Protein AF-A0A6A4G5Z1-F1 (afdb_monomer_lite)

pLDDT: mean 73.07, std 14.97, range [36.5, 89.19]

Secondary structure (DSSP, 8-state):
-HHHHHHHHHHHHHHHTS--------PPTT--EE-SSS-EE----HHHHHHHHH-TTS-HHHHHHHHHHHHTTS---------SSHHHHHHHHHHHHHHHHHHHHHHH----STTS--SSS-SSPPHHHHHHHHTTSS-HHHHHHHHTT--HHHHHHS-HHHHHHHHTTSS-HHHHHHHHHHHHS--SGGG--

Sequence (193 aa):
MAFEHLQDELLDELCTEQQIFFIERDLPPPIDILVDERNCICVVAGATIQALDTSPSVNMEDVTNLFYAALAQFQVEIQVFTCFSCEETGLCIRAIVDQCAEVALSCHRILPRLWFERPF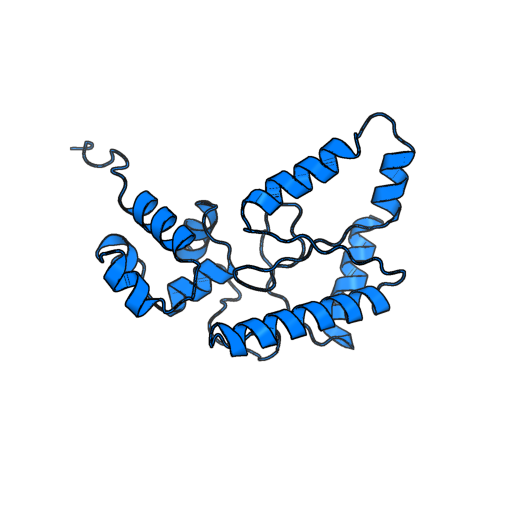LLEEESQFERFLVSTKIINHYAAQSLLHKICMDDLFLKSVDELKLLIQNAIADEQLQLLWGLVRQDHGLNNAT

Foldseek 3Di:
DVVVVLVVLLVCCLCPVVVFDDQDDDDDPPFDADLAFADTDGDDDVVNVVVCVVDPPCDPCNVVVSVVVSCVLHPDDDDDDDDDDSNRVSVVVSVVSVVVQVCCCPVQVHHRPRPDDDDQLDSDQDPQLVVLVVVSLTHSRLSSLLCVQDPVVCLQPPDLVVSCVRSSCSHDSVSSVVSSCVSPPCPVPVPPD

Radius of gyration: 19.05 Å; chains: 1; bounding box: 54×36×52 Å

Structure (mmCIF, N/CA/C/O backbone):
data_AF-A0A6A4G5Z1-F1
#
_entry.id   AF-A0A6A4G5Z1-F1
#
loop_
_atom_site.group_PDB
_atom_site.id
_atom_site.type_symbol
_atom_site.label_atom_id
_atom_site.label_alt_id
_atom_site.label_comp_id
_atom_site.label_asym_id
_atom_site.label_entity_id
_atom_site.label_seq_id
_atom_site.pdbx_PDB_ins_code
_atom_site.Cartn_x
_atom_site.Cartn_y
_atom_site.Cartn_z
_atom_site.occupancy
_atom_site.B_iso_or_equiv
_atom_site.auth_seq_id
_atom_site.auth_comp_id
_atom_site.auth_asym_id
_atom_site.auth_atom_id
_atom_site.pdbx_PDB_model_num
ATOM 1 N N . MET A 1 1 ? -2.470 -1.039 -24.906 1.00 37.75 1 MET A N 1
ATOM 2 C CA . MET A 1 1 ? -1.455 -1.750 -25.710 1.00 37.75 1 MET A CA 1
ATOM 3 C C . MET A 1 1 ? -0.024 -1.313 -25.414 1.00 37.75 1 MET A C 1
ATOM 5 O O . MET A 1 1 ? 0.668 -2.105 -24.807 1.00 37.75 1 MET A O 1
ATOM 9 N N . ALA A 1 2 ? 0.456 -0.108 -25.761 1.00 36.50 2 ALA A N 1
ATOM 10 C CA . ALA A 1 2 ? 1.861 0.254 -25.461 1.00 36.50 2 ALA A CA 1
ATOM 11 C C . ALA A 1 2 ? 2.158 0.449 -23.955 1.00 36.50 2 ALA A C 1
ATOM 13 O O . ALA A 1 2 ? 3.257 0.156 -23.508 1.00 36.50 2 ALA A O 1
ATOM 14 N N . PHE A 1 3 ? 1.176 0.924 -23.180 1.00 46.81 3 PHE A N 1
ATOM 15 C CA . PHE A 1 3 ? 1.317 1.137 -21.732 1.00 46.81 3 PHE A CA 1
ATOM 16 C C . PHE A 1 3 ? 1.254 -0.176 -20.933 1.00 46.81 3 PHE A C 1
ATOM 18 O O . PHE A 1 3 ? 2.056 -0.374 -20.033 1.00 46.81 3 PHE A O 1
ATOM 25 N N . GLU A 1 4 ? 0.361 -1.092 -21.324 1.00 54.28 4 GLU A N 1
ATOM 26 C CA . GLU A 1 4 ? 0.253 -2.440 -20.734 1.00 54.28 4 GLU A CA 1
ATOM 27 C C . GLU A 1 4 ? 1.541 -3.245 -20.954 1.00 54.28 4 GLU A C 1
ATOM 29 O O . GLU A 1 4 ? 2.057 -3.828 -20.015 1.00 54.28 4 GLU A O 1
ATOM 34 N N . HIS A 1 5 ? 2.139 -3.181 -22.151 1.00 57.09 5 HIS A N 1
ATOM 35 C CA . HIS A 1 5 ? 3.424 -3.842 -22.406 1.00 57.09 5 HIS A CA 1
ATOM 36 C C . HIS A 1 5 ? 4.581 -3.285 -21.564 1.00 57.09 5 HIS A C 1
ATOM 38 O O . HIS A 1 5 ? 5.426 -4.056 -21.126 1.00 57.09 5 HIS A O 1
ATOM 44 N N . LEU A 1 6 ? 4.616 -1.970 -21.314 1.00 59.88 6 LEU A N 1
ATOM 45 C CA . LEU A 1 6 ? 5.636 -1.369 -20.449 1.00 59.88 6 LEU A CA 1
ATOM 46 C C . LEU A 1 6 ? 5.443 -1.780 -18.979 1.00 59.88 6 LEU A C 1
ATOM 48 O O . LEU A 1 6 ? 6.425 -1.974 -18.268 1.00 59.88 6 LEU A O 1
ATOM 52 N N . GLN A 1 7 ? 4.191 -1.920 -18.530 1.00 72.69 7 GLN A N 1
ATOM 53 C CA . GLN A 1 7 ? 3.881 -2.450 -17.201 1.00 72.69 7 GLN A CA 1
ATOM 54 C C . GLN A 1 7 ? 4.295 -3.921 -17.073 1.00 72.69 7 GLN A C 1
ATOM 56 O O . GLN A 1 7 ? 4.934 -4.263 -16.084 1.00 72.69 7 GLN A O 1
ATOM 61 N N . ASP A 1 8 ? 4.013 -4.762 -18.071 1.00 79.31 8 ASP A N 1
ATOM 62 C CA . ASP A 1 8 ? 4.386 -6.182 -18.051 1.00 79.31 8 ASP A CA 1
ATOM 63 C C . ASP A 1 8 ? 5.912 -6.383 -18.045 1.00 79.31 8 ASP A C 1
ATOM 65 O O . ASP A 1 8 ? 6.426 -7.171 -17.254 1.00 79.31 8 ASP A O 1
ATOM 69 N N . GLU A 1 9 ? 6.652 -5.647 -18.884 1.00 82.94 9 GLU A N 1
ATOM 70 C CA . GLU A 1 9 ? 8.124 -5.706 -18.922 1.00 82.94 9 GLU A CA 1
ATOM 71 C C . GLU A 1 9 ? 8.753 -5.232 -17.605 1.00 82.94 9 GLU A C 1
ATOM 73 O O . GLU A 1 9 ? 9.716 -5.828 -17.124 1.00 82.94 9 GLU A O 1
ATOM 78 N N . LEU A 1 10 ? 8.205 -4.174 -16.999 1.00 84.81 10 LEU A N 1
ATOM 79 C CA . LEU A 1 10 ? 8.685 -3.682 -15.711 1.00 84.81 10 LEU A CA 1
ATOM 80 C C . LEU A 1 10 ? 8.360 -4.655 -14.571 1.00 84.81 10 LEU A C 1
ATOM 82 O O . LEU A 1 10 ? 9.191 -4.855 -13.689 1.00 84.81 10 LEU A O 1
ATOM 86 N N . LEU A 1 11 ? 7.171 -5.261 -14.568 1.00 83.81 11 LEU A N 1
ATOM 87 C CA . LEU A 1 11 ? 6.800 -6.265 -13.570 1.00 83.81 11 LEU A CA 1
ATOM 88 C C . LEU A 1 11 ? 7.694 -7.505 -13.662 1.00 83.81 11 LEU A C 1
ATOM 90 O O . LEU A 1 11 ? 8.103 -8.017 -12.619 1.00 83.81 11 LEU A O 1
ATOM 94 N N . ASP A 1 12 ? 8.026 -7.953 -14.877 1.00 86.69 12 ASP A N 1
ATOM 95 C CA . ASP A 1 12 ? 8.962 -9.060 -15.091 1.00 86.69 12 ASP A CA 1
ATOM 96 C C . ASP A 1 12 ? 10.346 -8.723 -14.523 1.00 86.69 12 ASP A C 1
ATOM 98 O O . ASP A 1 12 ? 10.821 -9.445 -13.653 1.00 86.69 12 ASP A O 1
ATOM 102 N N . GLU A 1 13 ? 10.931 -7.579 -14.900 1.00 87.50 13 GLU A N 1
ATOM 103 C CA . GLU A 1 13 ? 12.214 -7.082 -14.370 1.00 87.50 13 GLU A CA 1
ATOM 104 C C . GLU A 1 13 ? 12.223 -7.019 -12.831 1.00 87.50 13 GLU A C 1
ATOM 106 O O . GLU A 1 13 ? 13.166 -7.467 -12.172 1.00 87.50 13 GLU A O 1
ATOM 111 N N . LEU A 1 14 ? 11.149 -6.496 -12.227 1.00 85.44 14 LEU A N 1
ATOM 112 C CA . LEU A 1 14 ? 11.029 -6.400 -10.772 1.00 85.44 14 LEU A CA 1
ATOM 113 C C . LEU A 1 14 ? 10.985 -7.785 -10.107 1.00 85.44 14 LEU A C 1
ATOM 115 O O . LEU A 1 14 ? 11.588 -7.972 -9.048 1.00 85.44 14 LEU A O 1
ATOM 119 N N . CYS A 1 15 ? 10.301 -8.756 -10.713 1.00 84.06 15 CYS A N 1
ATOM 120 C CA . CYS A 1 15 ? 10.171 -10.106 -10.168 1.00 84.06 15 CYS A CA 1
ATOM 121 C C . CYS A 1 15 ? 11.435 -10.952 -10.366 1.00 84.06 15 CYS A C 1
ATOM 123 O O . CYS A 1 15 ? 11.863 -11.642 -9.439 1.00 84.06 15 CYS A O 1
ATOM 125 N N . THR A 1 16 ? 12.012 -10.940 -11.569 1.00 84.81 16 THR A N 1
ATOM 126 C CA . THR A 1 16 ? 13.086 -11.857 -11.974 1.00 84.81 16 THR A CA 1
ATOM 127 C C . THR A 1 16 ? 14.458 -11.347 -11.552 1.00 84.81 16 THR A C 1
ATOM 129 O O . THR A 1 16 ? 15.194 -12.068 -10.874 1.00 84.81 16 THR A O 1
ATOM 132 N N . GLU A 1 17 ? 14.778 -10.100 -11.889 1.00 87.19 17 GLU A N 1
ATOM 133 C CA . GLU A 1 17 ? 16.099 -9.512 -11.666 1.00 87.19 17 GLU A CA 1
ATOM 134 C C . GLU A 1 17 ? 16.188 -8.842 -10.292 1.00 87.19 17 GLU A C 1
ATOM 136 O O . GLU A 1 17 ? 17.157 -9.040 -9.553 1.00 87.19 17 GLU A O 1
ATOM 141 N N . GLN A 1 18 ? 15.145 -8.103 -9.893 1.00 83.38 18 GLN A N 1
ATOM 142 C CA . GLN A 1 18 ? 15.146 -7.361 -8.625 1.00 83.38 18 GLN A CA 1
ATOM 143 C C . GLN A 1 18 ? 14.591 -8.159 -7.437 1.00 83.38 18 GLN A C 1
ATOM 145 O O . GLN A 1 18 ? 14.660 -7.681 -6.300 1.00 83.38 18 GLN A O 1
ATOM 150 N N . GLN A 1 19 ? 14.068 -9.371 -7.669 1.00 82.06 19 GLN A N 1
ATOM 151 C CA . GLN A 1 19 ? 13.514 -10.273 -6.646 1.00 82.06 19 GLN A CA 1
ATOM 152 C C . GLN A 1 19 ? 12.488 -9.589 -5.728 1.00 82.06 19 GLN A C 1
ATOM 154 O O . GLN A 1 19 ? 12.498 -9.765 -4.506 1.00 82.06 19 GLN A O 1
ATOM 159 N N . ILE A 1 20 ? 11.634 -8.753 -6.316 1.00 78.19 20 ILE A N 1
ATOM 160 C CA . ILE A 1 20 ? 10.522 -8.094 -5.639 1.00 78.19 20 ILE A CA 1
ATOM 161 C C . ILE A 1 20 ? 9.261 -8.911 -5.894 1.00 78.19 20 ILE A C 1
ATOM 163 O O . ILE A 1 20 ? 8.887 -9.163 -7.035 1.00 78.19 20 ILE A O 1
ATOM 167 N N . PHE A 1 21 ? 8.594 -9.321 -4.818 1.00 77.38 21 PHE A N 1
ATOM 168 C CA . PHE A 1 21 ? 7.363 -10.102 -4.896 1.00 77.38 21 PHE A CA 1
ATOM 169 C C . PHE A 1 21 ? 6.139 -9.212 -4.698 1.00 77.38 21 PHE A C 1
ATOM 171 O O . PHE A 1 21 ? 6.101 -8.391 -3.778 1.00 77.38 21 PHE A O 1
ATOM 178 N N . PHE A 1 22 ? 5.116 -9.429 -5.522 1.00 77.06 22 PHE A N 1
ATOM 179 C CA . PHE A 1 22 ? 3.879 -8.655 -5.503 1.00 77.06 22 PHE A CA 1
ATOM 180 C C . PHE A 1 22 ? 2.703 -9.477 -4.981 1.00 77.06 22 PHE A C 1
ATOM 182 O O . PHE A 1 22 ? 2.636 -10.696 -5.142 1.00 77.06 22 PHE A O 1
ATOM 189 N N . ILE A 1 23 ? 1.754 -8.778 -4.365 1.00 79.06 23 ILE A N 1
ATOM 190 C CA . ILE A 1 23 ? 0.414 -9.287 -4.093 1.00 79.06 23 ILE A CA 1
ATOM 191 C C . ILE A 1 23 ? -0.534 -8.425 -4.917 1.00 79.06 23 ILE A C 1
ATOM 193 O O . ILE A 1 23 ? -0.606 -7.216 -4.699 1.00 79.06 23 ILE A O 1
ATOM 197 N N . GLU A 1 24 ? -1.253 -9.040 -5.851 1.00 80.81 24 GLU A N 1
ATOM 198 C CA . GLU A 1 24 ? -2.211 -8.321 -6.688 1.00 80.81 24 GLU A CA 1
ATOM 199 C C . GLU A 1 24 ? -3.361 -7.760 -5.837 1.00 80.81 24 GLU A C 1
ATOM 201 O O . GLU A 1 24 ? -3.984 -8.462 -5.028 1.00 80.81 24 GLU A O 1
ATOM 206 N N . ARG A 1 25 ? -3.619 -6.460 -6.002 1.00 79.00 25 ARG A N 1
ATOM 207 C CA . ARG A 1 25 ? -4.680 -5.708 -5.326 1.00 79.00 25 ARG A CA 1
ATOM 208 C C . ARG A 1 25 ? -5.246 -4.648 -6.258 1.00 79.00 25 ARG A C 1
ATOM 210 O O . ARG A 1 25 ? -4.508 -4.048 -7.034 1.00 79.00 25 ARG A O 1
ATOM 217 N N . ASP A 1 26 ? -6.537 -4.374 -6.105 1.00 80.12 26 ASP A N 1
ATOM 218 C CA . ASP A 1 26 ? -7.192 -3.244 -6.761 1.00 80.12 26 ASP A CA 1
ATOM 219 C C . ASP A 1 26 ? -6.803 -1.944 -6.045 1.00 80.12 26 ASP A C 1
ATOM 221 O O . ASP A 1 26 ? -7.433 -1.525 -5.072 1.00 80.12 26 ASP A O 1
ATOM 225 N N . LEU A 1 27 ? -5.726 -1.312 -6.510 1.00 78.19 27 LEU A N 1
ATOM 226 C CA . LEU A 1 27 ? -5.246 -0.054 -5.949 1.00 78.19 27 LEU A CA 1
ATOM 227 C C . LEU A 1 27 ? -6.017 1.144 -6.529 1.00 78.19 27 LEU A C 1
ATOM 229 O O . LEU A 1 27 ? -6.376 1.154 -7.710 1.00 78.19 27 LEU A O 1
ATOM 233 N N . PRO A 1 28 ? -6.289 2.185 -5.720 1.00 72.25 28 PRO A N 1
ATOM 234 C CA . PRO A 1 28 ? -6.902 3.398 -6.233 1.00 72.25 28 PRO A CA 1
ATOM 235 C C . PRO A 1 28 ? -5.923 4.124 -7.175 1.00 72.25 28 PRO A C 1
ATOM 237 O O . PRO A 1 28 ? -4.761 4.324 -6.809 1.00 72.25 28 PRO A O 1
ATOM 240 N N . PRO A 1 29 ? -6.371 4.589 -8.356 1.00 70.12 29 PRO A N 1
ATOM 241 C CA . PRO A 1 29 ? -5.5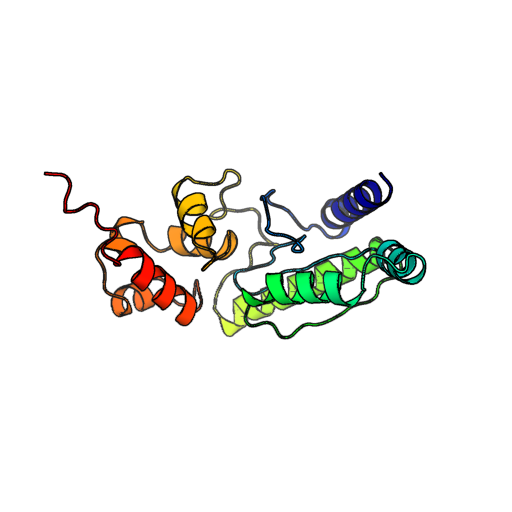26 5.388 -9.236 1.00 70.12 29 PRO A CA 1
ATOM 242 C C . PRO A 1 29 ? -4.997 6.652 -8.536 1.00 70.12 29 PRO A C 1
ATOM 244 O O . PRO A 1 29 ? -5.741 7.256 -7.757 1.00 70.12 29 PRO A O 1
ATOM 247 N N . PRO A 1 30 ? -3.760 7.092 -8.840 1.00 73.06 30 PRO A N 1
ATOM 248 C CA . PRO A 1 30 ? -2.833 6.551 -9.833 1.00 73.06 30 PRO A CA 1
ATOM 249 C C . PRO A 1 30 ? -1.816 5.568 -9.226 1.00 73.06 30 PRO A C 1
ATOM 251 O O . PRO A 1 30 ? -0.720 5.439 -9.748 1.00 73.06 30 PRO A O 1
ATOM 254 N N . ILE A 1 31 ? -2.104 4.941 -8.086 1.00 79.25 31 ILE A N 1
ATOM 255 C CA . ILE A 1 31 ? -1.108 4.122 -7.392 1.00 79.25 31 ILE A CA 1
ATOM 256 C C . ILE A 1 31 ? -0.891 2.814 -8.150 1.00 79.25 31 ILE A C 1
ATOM 258 O O . ILE A 1 31 ? -1.833 2.042 -8.315 1.00 79.25 31 ILE A O 1
ATOM 262 N N . ASP A 1 32 ? 0.357 2.551 -8.536 1.00 81.44 32 ASP A N 1
ATOM 263 C CA . ASP A 1 32 ? 0.748 1.308 -9.206 1.00 81.44 32 ASP A CA 1
ATOM 264 C C . ASP A 1 32 ? 1.300 0.282 -8.210 1.00 81.44 32 ASP A C 1
ATOM 266 O O . ASP A 1 32 ? 1.003 -0.905 -8.304 1.00 81.44 32 ASP A O 1
ATOM 270 N N . ILE A 1 33 ? 2.087 0.729 -7.223 1.00 84.50 33 ILE A N 1
ATOM 271 C CA . ILE A 1 33 ? 2.706 -0.147 -6.221 1.00 84.50 33 ILE A CA 1
ATOM 272 C C . ILE A 1 33 ? 2.485 0.440 -4.830 1.00 84.50 33 ILE A C 1
ATOM 274 O O . ILE A 1 33 ? 2.848 1.583 -4.550 1.00 84.50 33 ILE A O 1
ATOM 278 N N . LEU A 1 34 ? 1.932 -0.362 -3.924 1.00 81.50 34 LEU A N 1
ATOM 279 C CA . LEU A 1 34 ? 1.869 -0.041 -2.502 1.00 81.50 34 LEU A CA 1
ATOM 280 C C . LEU A 1 34 ? 3.041 -0.715 -1.780 1.00 81.50 34 LEU A C 1
ATOM 282 O O . LEU A 1 34 ? 3.133 -1.940 -1.776 1.00 81.50 34 LEU A O 1
ATOM 286 N N . VAL A 1 35 ? 3.927 0.079 -1.174 1.00 81.19 35 VAL A N 1
ATOM 287 C CA . VAL A 1 35 ? 5.141 -0.425 -0.510 1.00 81.19 35 VAL A CA 1
ATOM 288 C C . VAL A 1 35 ? 4.855 -0.760 0.954 1.00 81.19 35 VAL A C 1
ATOM 290 O O . VAL A 1 35 ? 5.199 -1.845 1.421 1.00 81.19 35 VAL A O 1
ATOM 293 N N . ASP A 1 36 ? 4.199 0.155 1.671 1.00 78.44 36 ASP A N 1
ATOM 294 C CA . ASP A 1 36 ? 3.822 -0.008 3.079 1.00 78.44 36 ASP A CA 1
ATOM 295 C C . ASP A 1 36 ? 2.615 0.884 3.456 1.00 78.44 36 ASP A C 1
ATOM 297 O O . ASP A 1 36 ? 1.863 1.350 2.595 1.00 78.44 36 ASP A O 1
ATOM 301 N N . GLU A 1 37 ? 2.370 1.112 4.751 1.00 74.44 37 GLU A N 1
ATOM 302 C CA . GLU A 1 37 ? 1.249 1.931 5.220 1.00 74.44 37 GLU A CA 1
ATOM 303 C C . GLU A 1 37 ? 1.352 3.429 4.862 1.00 74.44 37 GLU A C 1
ATOM 305 O O . GLU A 1 37 ? 0.344 4.135 4.928 1.00 74.44 37 GLU A O 1
ATOM 310 N N . ARG A 1 38 ? 2.535 3.917 4.467 1.00 76.38 38 ARG A N 1
ATOM 311 C CA . ARG A 1 38 ? 2.843 5.334 4.190 1.00 76.38 38 ARG A CA 1
ATOM 312 C C . ARG A 1 38 ? 3.356 5.588 2.777 1.00 76.38 38 ARG A C 1
ATOM 314 O O . ARG A 1 38 ? 3.218 6.707 2.291 1.00 76.38 38 ARG A O 1
ATOM 321 N N . ASN A 1 39 ? 3.946 4.585 2.141 1.00 80.44 39 ASN A N 1
ATOM 322 C CA . ASN A 1 39 ? 4.704 4.731 0.911 1.00 80.44 39 ASN A CA 1
ATOM 323 C C . ASN A 1 39 ? 4.022 3.998 -0.242 1.00 80.44 39 ASN A C 1
ATOM 325 O O . ASN A 1 39 ? 3.629 2.832 -0.139 1.00 80.44 39 ASN A O 1
ATOM 329 N N . CYS A 1 40 ? 3.919 4.689 -1.369 1.00 82.88 40 CYS A N 1
ATOM 330 C CA . CYS A 1 40 ? 3.430 4.137 -2.619 1.00 82.88 40 CYS A CA 1
ATOM 331 C C . CYS A 1 40 ? 4.240 4.696 -3.792 1.00 82.88 40 CYS A C 1
ATOM 333 O O . CYS A 1 40 ? 4.876 5.744 -3.676 1.00 82.88 40 CYS A O 1
ATOM 335 N N . ILE A 1 41 ? 4.231 3.977 -4.907 1.00 85.12 41 ILE A N 1
ATOM 336 C CA . ILE A 1 41 ? 4.929 4.337 -6.136 1.00 85.12 41 ILE A CA 1
ATOM 337 C C . ILE A 1 41 ? 3.890 4.410 -7.249 1.00 85.12 41 ILE A C 1
ATOM 339 O O . ILE A 1 41 ? 3.028 3.538 -7.378 1.00 85.12 41 ILE A O 1
ATOM 343 N N . CYS A 1 42 ? 3.997 5.459 -8.056 1.00 82.31 42 CYS A N 1
ATOM 344 C CA . CYS A 1 42 ? 3.319 5.554 -9.336 1.00 82.31 42 CYS A CA 1
ATOM 345 C C . CYS A 1 42 ? 4.366 5.628 -10.447 1.00 82.31 42 CYS A C 1
ATOM 347 O O . CYS A 1 42 ? 5.344 6.375 -10.346 1.00 82.31 42 CYS A O 1
ATOM 349 N N . VAL A 1 43 ? 4.151 4.848 -11.498 1.00 81.88 43 VAL A N 1
ATOM 350 C CA . VAL A 1 43 ? 5.005 4.755 -12.671 1.00 81.88 43 VAL A CA 1
ATOM 351 C C . VAL A 1 43 ? 4.292 5.420 -13.840 1.00 81.88 43 VAL A C 1
ATOM 353 O O . VAL A 1 43 ? 3.267 4.958 -14.336 1.00 81.88 43 VAL A O 1
ATOM 356 N N . VAL A 1 44 ? 4.869 6.516 -14.328 1.00 74.94 44 VAL A N 1
ATOM 357 C CA . VAL A 1 44 ? 4.324 7.264 -15.463 1.00 74.94 44 VAL A CA 1
ATOM 358 C C . VAL A 1 44 ? 5.267 7.138 -16.652 1.00 74.94 44 VAL A C 1
ATOM 360 O O . VAL A 1 44 ? 6.415 7.576 -16.600 1.00 74.94 44 VAL A O 1
ATOM 363 N N . ALA A 1 45 ? 4.776 6.577 -17.758 1.00 73.00 45 ALA A N 1
ATOM 364 C CA . ALA A 1 45 ? 5.546 6.515 -18.995 1.00 73.00 45 ALA A CA 1
ATOM 365 C C . ALA A 1 45 ? 5.785 7.924 -19.570 1.00 73.00 45 ALA A C 1
ATOM 367 O O . ALA A 1 45 ? 4.848 8.707 -19.743 1.00 73.00 45 ALA A O 1
ATOM 368 N N . GLY A 1 46 ? 7.025 8.229 -19.967 1.00 61.97 46 GLY A N 1
ATOM 369 C CA . GLY A 1 46 ? 7.376 9.523 -20.572 1.00 61.97 46 GLY A CA 1
ATOM 370 C C . GLY A 1 46 ? 6.595 9.844 -21.856 1.00 61.97 46 GLY A C 1
ATOM 371 O O . GLY A 1 46 ? 6.311 11.006 -22.135 1.00 61.97 46 GLY A O 1
ATOM 372 N N . ALA A 1 47 ? 6.161 8.825 -22.606 1.00 59.12 47 ALA A N 1
ATOM 373 C CA . ALA A 1 47 ? 5.284 8.996 -23.768 1.00 59.12 47 ALA A CA 1
ATOM 374 C C . ALA A 1 47 ? 3.884 9.515 -23.387 1.00 59.12 47 ALA A C 1
ATOM 376 O O . ALA A 1 47 ? 3.285 10.265 -24.153 1.00 59.12 47 ALA A O 1
ATOM 377 N N . THR A 1 48 ? 3.381 9.172 -22.197 1.00 56.22 48 THR A N 1
ATOM 378 C CA . THR A 1 48 ? 2.131 9.722 -21.649 1.00 56.22 48 THR A CA 1
ATOM 379 C C . THR A 1 48 ? 2.297 11.208 -21.334 1.00 56.22 48 THR A C 1
ATOM 381 O O . THR A 1 48 ? 1.405 11.996 -21.633 1.00 56.22 48 THR A O 1
ATOM 384 N N . ILE A 1 49 ? 3.473 11.611 -20.840 1.00 52.59 49 ILE A N 1
ATOM 385 C CA . ILE A 1 49 ? 3.834 13.021 -20.616 1.00 52.59 49 ILE A CA 1
ATOM 386 C C . ILE A 1 49 ? 3.932 13.784 -21.953 1.00 52.59 49 ILE A C 1
ATOM 388 O O . ILE A 1 49 ? 3.403 14.882 -22.076 1.00 52.59 49 ILE A O 1
ATOM 392 N N . GLN A 1 50 ? 4.509 13.187 -23.001 1.00 42.19 50 GLN A N 1
ATOM 393 C CA . GLN A 1 50 ? 4.618 13.816 -24.332 1.00 42.19 50 GLN A CA 1
ATOM 394 C C . GLN A 1 50 ? 3.296 13.849 -25.128 1.00 42.19 50 GLN A C 1
ATOM 396 O O . GLN A 1 50 ? 3.062 14.760 -25.928 1.00 42.19 50 GLN A O 1
ATOM 401 N N . ALA A 1 51 ? 2.406 12.872 -24.930 1.00 44.31 51 ALA A N 1
ATOM 402 C CA . ALA A 1 51 ? 1.062 12.877 -25.515 1.00 44.31 51 ALA A CA 1
ATOM 403 C C . ALA A 1 51 ? 0.174 13.985 -24.910 1.00 44.31 51 ALA A C 1
ATOM 405 O O . ALA A 1 51 ? -0.684 14.534 -25.607 1.00 44.31 51 ALA A O 1
ATOM 406 N N . LEU A 1 52 ? 0.420 14.352 -23.646 1.00 43.94 52 LEU A N 1
ATOM 407 C CA . LEU A 1 52 ? -0.191 15.507 -22.978 1.00 43.94 52 LEU A CA 1
ATOM 408 C C . LEU A 1 52 ? 0.296 16.840 -23.571 1.00 43.94 52 LEU A C 1
ATOM 410 O O . LEU A 1 52 ? -0.505 17.754 -23.738 1.00 43.94 52 LEU A O 1
ATOM 414 N N . ASP A 1 53 ? 1.562 16.934 -23.987 1.00 41.72 53 ASP A N 1
ATOM 415 C CA . ASP A 1 53 ? 2.112 18.144 -24.627 1.00 41.72 53 ASP A CA 1
ATOM 416 C C . ASP A 1 53 ? 1.574 18.395 -26.050 1.00 41.72 53 ASP A C 1
ATOM 418 O O . ASP A 1 53 ? 1.650 19.510 -26.570 1.00 41.72 53 ASP A O 1
ATOM 422 N N . THR A 1 54 ? 1.028 17.370 -26.710 1.00 43.03 54 THR A N 1
ATOM 423 C CA . THR A 1 54 ? 0.600 17.443 -28.121 1.00 43.03 54 THR A CA 1
ATOM 424 C C . THR A 1 54 ? -0.918 17.489 -28.319 1.00 43.03 54 THR A C 1
ATOM 426 O O . THR A 1 54 ? -1.372 17.829 -29.415 1.00 43.03 54 THR A O 1
ATOM 429 N N . SER A 1 55 ? -1.712 17.227 -27.275 1.00 42.16 55 SER A N 1
ATOM 430 C CA . SER A 1 55 ? -3.176 17.346 -27.295 1.00 42.16 55 SER A CA 1
ATOM 431 C C . SER A 1 55 ? -3.648 18.464 -26.353 1.00 42.16 55 SER A C 1
ATOM 433 O O . SER A 1 55 ? -3.628 18.276 -25.141 1.00 42.16 55 SER A O 1
ATOM 435 N N . PRO A 1 56 ? -4.168 19.600 -26.858 1.00 47.84 56 PRO A N 1
ATOM 436 C CA . PRO A 1 56 ? -4.580 20.744 -26.031 1.00 47.84 56 PRO A CA 1
ATOM 437 C C . PRO A 1 56 ? -5.856 20.501 -25.196 1.00 47.84 56 PRO A C 1
ATOM 439 O O . PRO A 1 56 ? -6.433 21.450 -24.673 1.00 47.84 56 PRO A O 1
ATOM 442 N N . SER A 1 57 ? -6.348 19.259 -25.112 1.00 49.53 57 SER A N 1
ATOM 443 C CA . SER A 1 57 ? -7.621 18.909 -24.468 1.00 49.53 57 SER A CA 1
ATOM 444 C C . SER A 1 57 ? -7.488 18.144 -23.153 1.00 49.53 57 SER A C 1
ATOM 446 O O . SER A 1 57 ? -8.500 17.957 -22.487 1.00 49.53 57 SER A O 1
ATOM 448 N N . VAL A 1 58 ? -6.293 17.675 -22.783 1.00 50.22 58 VAL A N 1
ATOM 449 C CA . VAL A 1 58 ? -6.051 17.076 -21.464 1.00 50.22 58 VAL A CA 1
ATOM 450 C C . VAL A 1 58 ? -5.031 17.960 -20.772 1.00 50.22 58 VAL A C 1
ATOM 452 O O . VAL A 1 58 ? -3.843 17.907 -21.077 1.00 50.22 58 VAL A O 1
ATOM 455 N N . ASN A 1 59 ? -5.519 18.842 -19.901 1.00 49.75 59 ASN A N 1
ATOM 456 C CA . ASN A 1 59 ? -4.658 19.752 -19.167 1.00 49.75 59 ASN A CA 1
ATOM 457 C C . ASN A 1 59 ? -3.679 18.925 -18.332 1.00 49.75 59 ASN A C 1
ATOM 459 O O . ASN A 1 59 ? -4.081 18.054 -17.565 1.00 49.75 59 ASN A O 1
ATOM 463 N N . MET A 1 60 ? -2.388 19.227 -18.442 1.00 46.62 60 MET A N 1
ATOM 464 C CA . MET A 1 60 ? -1.357 18.688 -17.551 1.00 46.62 60 MET A CA 1
ATOM 465 C C . MET A 1 60 ? -1.722 18.935 -16.075 1.00 46.62 60 MET A C 1
ATOM 467 O O . MET A 1 60 ? -1.456 18.092 -15.219 1.00 46.62 60 MET A O 1
ATOM 471 N N . GLU A 1 61 ? -2.425 20.041 -15.796 1.00 49.03 61 GLU A N 1
ATOM 472 C CA . GLU A 1 61 ? -3.070 20.304 -14.508 1.00 49.03 61 GLU A CA 1
ATOM 473 C C . GLU A 1 61 ? -4.041 19.196 -14.095 1.00 49.03 61 GLU A C 1
ATOM 475 O O . GLU A 1 61 ? -4.003 18.822 -12.941 1.00 49.03 61 GLU A O 1
ATOM 480 N N . ASP A 1 62 ? -4.853 18.607 -14.973 1.00 52.16 62 ASP A N 1
ATOM 481 C CA . ASP A 1 62 ? -5.847 17.593 -14.587 1.00 52.16 62 ASP A CA 1
ATOM 482 C C . ASP A 1 62 ? -5.204 16.267 -14.169 1.00 52.16 62 ASP A C 1
ATOM 484 O O . ASP A 1 62 ? -5.639 15.666 -13.192 1.00 52.16 62 ASP A O 1
ATOM 488 N N . VAL A 1 63 ? -4.140 15.825 -14.849 1.00 52.44 63 VAL A N 1
ATOM 489 C CA . VAL A 1 63 ? -3.395 14.610 -14.461 1.00 52.44 63 VAL A CA 1
ATOM 490 C C . VAL A 1 63 ? -2.613 14.856 -13.179 1.00 52.44 63 VAL A C 1
ATOM 492 O O . VAL A 1 63 ? -2.649 14.029 -12.274 1.00 52.44 63 VAL A O 1
ATOM 495 N N . THR A 1 64 ? -1.971 16.019 -13.061 1.00 54.28 64 THR A N 1
ATOM 496 C CA . THR A 1 64 ? -1.249 16.400 -11.843 1.00 54.28 64 THR A CA 1
ATOM 497 C C . THR A 1 64 ? -2.222 16.611 -10.677 1.00 54.28 64 THR A C 1
ATOM 499 O O . THR A 1 64 ? -1.935 16.203 -9.562 1.00 54.28 64 THR A O 1
ATOM 502 N N . ASN A 1 65 ? -3.415 17.157 -10.919 1.00 51.91 65 ASN A N 1
ATOM 503 C CA . ASN A 1 65 ? -4.482 17.317 -9.930 1.00 51.91 65 ASN A CA 1
ATOM 504 C C . ASN A 1 65 ? -5.100 15.971 -9.548 1.00 51.91 65 ASN A C 1
ATOM 506 O O . ASN A 1 65 ? -5.426 15.787 -8.382 1.00 51.91 65 ASN A O 1
ATOM 510 N N . LEU A 1 66 ? -5.229 15.017 -10.476 1.00 54.81 66 LEU A N 1
ATOM 511 C CA . LEU A 1 66 ? -5.631 13.641 -10.170 1.00 54.81 66 LEU A CA 1
ATOM 512 C C . LEU A 1 66 ? -4.565 12.948 -9.305 1.00 54.81 66 LEU A C 1
ATOM 514 O O . LEU A 1 66 ? -4.902 12.268 -8.338 1.00 54.81 66 LEU A O 1
ATOM 518 N N . PHE A 1 67 ? -3.287 13.200 -9.606 1.00 57.88 67 PHE A N 1
ATOM 519 C CA . PHE A 1 67 ? -2.134 12.750 -8.829 1.00 57.88 67 PHE A CA 1
ATOM 520 C C . PHE A 1 67 ? -2.154 13.338 -7.413 1.00 57.88 67 PHE A C 1
ATOM 522 O O . PHE A 1 67 ? -2.147 12.597 -6.437 1.00 57.88 67 PHE A O 1
ATOM 529 N N . TYR A 1 68 ? -2.290 14.659 -7.281 1.00 55.59 68 TYR A N 1
ATOM 530 C CA . TYR A 1 68 ? -2.410 15.345 -5.994 1.00 55.59 68 TYR A CA 1
ATOM 531 C C . TYR A 1 68 ? -3.670 14.932 -5.219 1.00 55.59 68 TYR A C 1
ATOM 533 O O . TYR A 1 68 ? -3.609 14.791 -4.000 1.00 55.59 68 TYR A O 1
ATOM 541 N N . ALA A 1 69 ? -4.804 14.706 -5.892 1.00 55.41 69 ALA A N 1
ATOM 542 C CA . ALA A 1 69 ? -6.057 14.301 -5.255 1.00 55.41 69 ALA A CA 1
ATOM 543 C C . ALA A 1 69 ? -6.004 12.870 -4.706 1.00 55.41 69 ALA A C 1
ATOM 545 O O . ALA A 1 69 ? -6.549 12.608 -3.634 1.00 55.41 69 ALA A O 1
ATOM 546 N N . ALA A 1 70 ? -5.341 11.951 -5.407 1.00 54.12 70 ALA A N 1
ATOM 547 C CA . ALA A 1 70 ? -5.130 10.593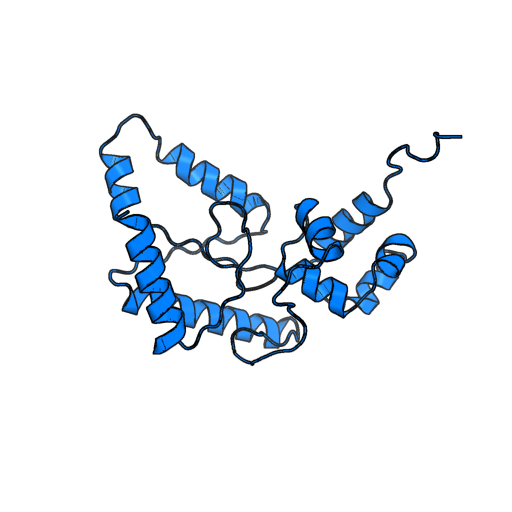 -4.921 1.00 54.12 70 ALA A CA 1
ATOM 548 C C . ALA A 1 70 ? -4.058 10.525 -3.825 1.00 54.12 70 ALA A C 1
ATOM 550 O O . ALA A 1 70 ? -4.222 9.809 -2.838 1.00 54.12 70 ALA A O 1
ATOM 551 N N . LEU A 1 71 ? -2.999 11.331 -3.950 1.00 55.19 71 LEU A N 1
ATOM 552 C CA . LEU A 1 71 ? -1.945 11.431 -2.942 1.00 55.19 71 LEU A CA 1
ATOM 553 C C . LEU A 1 71 ? -2.389 12.171 -1.678 1.00 55.19 71 LEU A C 1
ATOM 555 O O . LEU A 1 71 ? -1.757 11.992 -0.648 1.00 55.19 71 LEU A O 1
ATOM 559 N N . ALA A 1 72 ? -3.494 12.923 -1.697 1.00 52.97 72 ALA A N 1
ATOM 560 C CA . ALA A 1 72 ? -4.046 13.579 -0.507 1.00 52.97 72 ALA A CA 1
ATOM 561 C C . ALA A 1 72 ? -4.450 12.602 0.622 1.00 52.97 72 ALA A C 1
ATOM 563 O O . ALA A 1 72 ? -4.627 13.032 1.760 1.00 52.97 72 ALA A O 1
ATOM 564 N N . GLN A 1 73 ? -4.600 11.301 0.329 1.00 51.09 73 GLN A N 1
ATOM 565 C CA . GLN A 1 73 ? -4.822 10.253 1.342 1.00 51.09 73 GLN A CA 1
ATOM 566 C C . GLN A 1 73 ? -3.552 9.868 2.110 1.00 51.09 73 GLN A C 1
ATOM 568 O O . GLN A 1 73 ? -3.630 9.250 3.172 1.00 51.09 73 GLN A O 1
ATOM 573 N N . PHE A 1 74 ? -2.389 10.243 1.591 1.00 54.34 74 PHE A N 1
ATOM 574 C CA . PHE A 1 74 ? -1.092 9.994 2.188 1.00 54.34 74 PHE A CA 1
ATOM 575 C C . PHE A 1 74 ? -0.519 11.359 2.639 1.00 54.34 74 PHE A C 1
ATOM 577 O O . PHE A 1 74 ? -0.729 12.386 1.998 1.00 54.34 74 PHE A O 1
ATOM 584 N N . GLN A 1 75 ? 0.172 11.439 3.779 1.00 51.50 75 GLN A N 1
ATOM 585 C CA . GLN A 1 75 ? 0.804 12.693 4.241 1.00 51.50 75 GLN A CA 1
ATOM 586 C C . GLN A 1 75 ? 2.099 12.985 3.439 1.00 51.50 75 GLN A C 1
ATOM 588 O O . GLN A 1 75 ? 3.191 12.957 4.002 1.00 51.50 75 GLN A O 1
ATOM 593 N N . VAL A 1 76 ? 2.015 13.173 2.115 1.00 61.41 76 VAL A N 1
ATOM 594 C CA . VAL A 1 76 ? 3.168 12.909 1.222 1.00 61.41 76 VAL A CA 1
ATOM 595 C C . VAL A 1 76 ? 4.104 14.093 1.009 1.00 61.41 76 VAL A C 1
ATOM 597 O O . VAL A 1 76 ? 3.719 15.136 0.482 1.00 61.41 76 VAL A O 1
ATOM 600 N N . GLU A 1 77 ? 5.383 13.855 1.288 1.00 68.88 77 GLU A N 1
ATOM 601 C CA . GLU A 1 77 ? 6.504 14.489 0.597 1.00 68.88 77 GLU A CA 1
ATOM 602 C C . GLU A 1 77 ? 6.714 13.782 -0.752 1.00 68.88 77 GLU A C 1
ATOM 604 O O . GLU A 1 77 ? 7.102 12.616 -0.794 1.00 68.88 77 GLU A O 1
ATOM 609 N N . ILE A 1 78 ? 6.404 14.452 -1.866 1.00 71.88 78 ILE A N 1
ATOM 610 C CA . ILE A 1 78 ? 6.490 13.845 -3.204 1.00 71.88 78 ILE A CA 1
ATOM 611 C C . ILE A 1 78 ? 7.934 13.900 -3.706 1.00 71.88 78 ILE A C 1
ATOM 613 O O . ILE A 1 78 ? 8.501 14.984 -3.851 1.00 71.88 78 ILE A O 1
ATOM 617 N N . GLN A 1 79 ? 8.493 12.738 -4.046 1.00 75.75 79 GLN A N 1
ATOM 618 C CA . GLN A 1 79 ? 9.788 12.615 -4.716 1.00 75.75 79 GLN A CA 1
ATOM 619 C C . GLN A 1 79 ? 9.589 12.111 -6.148 1.00 75.75 79 GLN A C 1
ATOM 621 O O . GLN A 1 79 ? 8.816 11.185 -6.385 1.00 75.75 79 GLN A O 1
ATOM 626 N N . VAL A 1 80 ? 10.271 12.742 -7.107 1.00 78.00 80 VAL A N 1
ATOM 627 C CA . VAL A 1 80 ? 10.154 12.427 -8.538 1.00 78.00 80 VAL A CA 1
ATOM 628 C C . VAL A 1 80 ? 11.496 11.926 -9.053 1.00 78.00 80 VAL A C 1
ATOM 630 O O . VAL A 1 80 ? 12.507 12.618 -8.932 1.00 78.00 80 VAL A O 1
ATOM 633 N N . PHE A 1 81 ? 11.481 10.745 -9.668 1.00 79.44 81 PHE A N 1
ATOM 634 C CA . PHE A 1 81 ? 12.644 10.108 -10.279 1.00 79.44 81 PHE A CA 1
ATOM 635 C C . PHE A 1 81 ? 12.403 9.942 -11.778 1.00 79.44 81 PHE A C 1
ATOM 637 O O . PHE A 1 81 ? 11.303 9.596 -12.206 1.00 79.44 81 PHE A O 1
ATOM 644 N N . THR A 1 82 ? 13.428 10.205 -12.583 1.00 79.38 82 THR A N 1
ATOM 645 C CA . THR A 1 82 ? 13.385 10.020 -14.038 1.00 79.38 82 THR A CA 1
ATOM 646 C C . THR A 1 82 ? 14.319 8.890 -14.430 1.00 79.38 82 THR A C 1
ATOM 648 O O . THR A 1 82 ? 15.515 8.981 -14.158 1.00 79.38 82 THR A O 1
ATOM 651 N N . CYS A 1 83 ? 13.783 7.876 -15.100 1.00 82.25 83 CYS A N 1
ATOM 652 C CA . CYS A 1 83 ? 14.524 6.720 -15.594 1.00 82.25 83 CYS A CA 1
ATOM 653 C C . CYS A 1 83 ? 14.350 6.609 -17.111 1.00 82.25 83 CYS A C 1
ATOM 655 O O . CYS A 1 83 ? 13.323 7.024 -17.657 1.00 82.25 83 CYS A O 1
ATOM 657 N N . PHE A 1 84 ? 15.341 6.039 -17.791 1.00 83.19 84 PHE A N 1
ATOM 658 C CA . PHE A 1 84 ? 15.378 5.943 -19.251 1.00 83.19 84 PHE A CA 1
ATOM 659 C C . PHE A 1 84 ? 15.233 4.506 -19.776 1.00 83.19 84 PHE A C 1
ATOM 661 O O . PHE A 1 84 ? 15.208 4.306 -20.991 1.00 83.19 84 PHE A O 1
ATOM 668 N N . SER A 1 85 ? 15.127 3.511 -18.891 1.00 85.69 85 SER A N 1
ATOM 669 C CA . SER A 1 85 ? 14.922 2.096 -19.232 1.00 85.69 85 SER A CA 1
ATOM 670 C C . SER A 1 85 ? 14.182 1.346 -18.119 1.00 85.69 85 SER A C 1
ATOM 672 O O . SER A 1 85 ? 14.209 1.790 -16.972 1.00 85.69 85 SER A O 1
ATOM 674 N N . CYS A 1 86 ? 13.566 0.202 -18.444 1.00 85.94 86 CYS A N 1
ATOM 675 C CA . CYS A 1 86 ? 12.905 -0.662 -17.457 1.00 85.94 86 CYS A CA 1
ATOM 676 C C . CYS A 1 86 ? 13.887 -1.190 -16.402 1.00 85.94 86 CYS A C 1
ATOM 678 O O . CYS A 1 86 ? 13.545 -1.182 -15.228 1.00 85.94 86 CYS A O 1
ATOM 680 N N . GLU A 1 87 ? 15.115 -1.546 -16.793 1.00 88.56 87 GLU A N 1
ATOM 681 C CA . GLU A 1 87 ? 16.192 -1.962 -15.876 1.00 88.56 87 GLU A CA 1
ATOM 682 C C . GLU A 1 87 ? 16.515 -0.858 -14.853 1.00 88.56 87 GLU A C 1
ATOM 684 O O . GLU A 1 87 ? 16.513 -1.081 -13.643 1.00 88.56 87 GLU A O 1
ATOM 689 N N . GLU A 1 88 ? 16.725 0.378 -15.323 1.00 87.44 88 GLU A N 1
ATOM 690 C CA . GLU A 1 88 ? 16.991 1.522 -14.443 1.00 87.44 88 GLU A CA 1
ATOM 691 C C . GLU A 1 88 ? 15.797 1.826 -13.528 1.00 87.44 88 GLU A C 1
ATOM 693 O O . GLU A 1 88 ? 15.980 2.123 -12.345 1.00 87.44 88 GLU A O 1
ATOM 698 N N . THR A 1 89 ? 14.569 1.723 -14.048 1.00 88.31 89 THR A N 1
ATOM 699 C CA . THR A 1 89 ? 13.348 1.854 -13.244 1.00 88.31 89 THR A CA 1
ATOM 700 C C . THR A 1 89 ? 13.250 0.749 -12.196 1.00 88.31 89 THR A C 1
ATOM 702 O O . THR A 1 89 ? 12.940 1.046 -11.044 1.00 88.31 89 THR A O 1
ATOM 705 N N . GLY A 1 90 ? 13.570 -0.494 -12.554 1.00 88.00 90 GLY A N 1
ATOM 706 C CA . GLY A 1 90 ? 13.601 -1.642 -11.654 1.00 88.00 90 GLY A CA 1
ATOM 707 C C . GLY A 1 90 ? 14.573 -1.430 -10.497 1.00 88.00 90 GLY A C 1
ATOM 708 O O . GLY A 1 90 ? 14.179 -1.519 -9.333 1.00 88.00 90 GLY A O 1
ATOM 709 N N . LEU A 1 91 ? 15.814 -1.046 -10.804 1.00 88.62 91 LEU A N 1
ATOM 710 C CA . LEU A 1 91 ? 16.836 -0.704 -9.808 1.00 88.62 91 LEU A CA 1
ATOM 711 C C . LEU A 1 91 ? 16.409 0.467 -8.912 1.00 88.62 91 LEU A C 1
ATOM 713 O O . LEU A 1 91 ? 16.649 0.449 -7.704 1.00 88.62 91 LEU A O 1
ATOM 717 N N . CYS A 1 92 ? 15.765 1.487 -9.485 1.00 89.19 92 CYS A N 1
ATOM 718 C CA . CYS A 1 92 ? 15.270 2.635 -8.731 1.00 89.19 92 CYS A CA 1
ATOM 719 C C . CYS A 1 92 ? 14.159 2.229 -7.753 1.00 89.19 92 CYS A C 1
ATOM 721 O O . CYS A 1 92 ? 14.246 2.538 -6.564 1.00 89.19 92 CYS A O 1
ATOM 723 N N . ILE A 1 93 ? 13.157 1.479 -8.222 1.00 88.69 93 ILE A N 1
ATOM 724 C CA . ILE A 1 93 ? 12.078 0.947 -7.380 1.00 88.69 93 ILE A CA 1
ATOM 725 C C . ILE A 1 93 ? 12.657 0.054 -6.285 1.00 88.69 93 ILE A C 1
ATOM 727 O O . ILE A 1 93 ? 12.267 0.189 -5.126 1.00 88.69 93 ILE A O 1
ATOM 731 N N . ARG A 1 94 ? 13.626 -0.807 -6.616 1.00 88.06 94 ARG A N 1
ATOM 732 C CA . ARG A 1 94 ? 14.312 -1.654 -5.640 1.00 88.06 94 ARG A CA 1
ATOM 733 C C . ARG A 1 94 ? 14.979 -0.830 -4.545 1.00 88.06 94 ARG A C 1
ATOM 735 O O . ARG A 1 94 ? 14.765 -1.108 -3.370 1.00 88.06 94 ARG A O 1
ATOM 742 N N . ALA A 1 95 ? 15.727 0.207 -4.911 1.00 88.50 95 ALA A N 1
ATOM 743 C CA . ALA A 1 95 ? 16.374 1.089 -3.944 1.00 88.50 95 ALA A CA 1
ATOM 744 C C . ALA A 1 95 ? 15.359 1.821 -3.046 1.00 88.50 95 ALA A C 1
ATOM 746 O O . ALA A 1 95 ? 15.585 1.947 -1.843 1.00 88.50 95 ALA A O 1
ATOM 747 N N . ILE A 1 96 ? 14.227 2.269 -3.605 1.00 87.50 96 ILE A N 1
ATOM 748 C CA . ILE A 1 96 ? 13.140 2.904 -2.842 1.00 87.50 96 ILE A CA 1
ATOM 749 C C . ILE A 1 96 ? 12.538 1.914 -1.845 1.00 87.50 96 ILE A C 1
ATOM 751 O O . ILE A 1 96 ? 12.432 2.222 -0.660 1.00 87.50 96 ILE A O 1
ATOM 755 N N . VAL A 1 97 ? 12.180 0.717 -2.312 1.00 84.56 97 VAL A N 1
ATOM 756 C CA . VAL A 1 97 ? 11.658 -0.362 -1.468 1.00 84.56 97 VAL A CA 1
ATOM 757 C C . VAL A 1 97 ? 12.638 -0.684 -0.346 1.00 84.56 97 VAL A C 1
ATOM 759 O O . VAL A 1 97 ? 12.225 -0.791 0.810 1.00 84.56 97 VAL A O 1
ATOM 762 N N . ASP A 1 98 ? 13.929 -0.775 -0.664 1.00 84.69 98 ASP A N 1
ATOM 763 C CA . ASP A 1 98 ? 14.958 -1.096 0.313 1.00 84.69 98 ASP A CA 1
ATOM 764 C C . ASP A 1 98 ? 15.101 -0.001 1.383 1.00 84.69 98 ASP A C 1
ATOM 766 O O . ASP A 1 98 ? 15.224 -0.293 2.577 1.00 84.69 98 ASP A O 1
ATOM 770 N N . GLN A 1 99 ? 14.998 1.266 0.978 1.00 85.19 99 GLN A N 1
ATOM 771 C CA . GLN A 1 99 ? 15.012 2.406 1.889 1.00 85.19 99 GLN A CA 1
ATOM 772 C C . GLN A 1 99 ? 13.764 2.452 2.782 1.00 85.19 99 GLN A C 1
ATOM 774 O O . GLN A 1 99 ? 13.886 2.652 3.994 1.00 85.19 99 GLN A O 1
ATOM 779 N N . CYS A 1 100 ? 12.567 2.263 2.216 1.00 81.81 100 CYS A N 1
ATOM 780 C CA . CYS A 1 100 ? 11.313 2.187 2.976 1.00 81.81 100 CYS A CA 1
ATOM 781 C C . CYS A 1 100 ? 11.387 1.074 4.019 1.00 81.81 100 CYS A C 1
ATOM 783 O O . CYS A 1 100 ? 11.007 1.251 5.177 1.00 81.81 100 CYS A O 1
ATOM 785 N N . ALA A 1 101 ? 11.959 -0.057 3.624 1.00 78.75 101 ALA A N 1
ATOM 786 C CA . ALA A 1 101 ? 12.164 -1.186 4.492 1.00 78.75 101 ALA A CA 1
ATOM 787 C C . ALA A 1 101 ? 13.147 -0.875 5.641 1.00 78.75 101 ALA A C 1
ATOM 789 O O . ALA A 1 101 ? 12.847 -1.125 6.813 1.00 78.75 101 ALA A O 1
ATOM 790 N N . GLU A 1 102 ? 14.288 -0.250 5.361 1.00 81.88 102 GLU A N 1
ATOM 791 C CA . GLU A 1 102 ? 15.208 0.185 6.415 1.00 81.88 102 GLU A CA 1
ATOM 792 C C . GLU A 1 102 ? 14.535 1.146 7.412 1.00 81.88 102 GLU A C 1
ATOM 794 O O . GLU A 1 102 ? 14.693 0.994 8.629 1.00 81.88 102 GLU A O 1
ATOM 799 N N . VAL A 1 103 ? 13.735 2.100 6.927 1.00 79.81 103 VAL A N 1
ATOM 800 C CA . VAL A 1 103 ? 12.995 3.056 7.770 1.00 79.81 103 VAL A CA 1
ATOM 801 C C . VAL A 1 103 ? 11.938 2.346 8.617 1.00 79.81 103 VAL A C 1
ATOM 803 O O . VAL A 1 103 ? 11.872 2.559 9.830 1.00 79.81 103 VAL A O 1
ATOM 806 N N . ALA A 1 104 ? 11.145 1.454 8.025 1.00 73.94 104 ALA A N 1
ATOM 807 C CA . ALA A 1 104 ? 10.141 0.679 8.748 1.00 73.94 104 ALA A CA 1
ATOM 808 C C . ALA A 1 104 ? 10.774 -0.154 9.879 1.00 73.94 104 ALA A C 1
ATOM 810 O O . ALA A 1 104 ? 10.265 -0.162 11.008 1.00 73.94 104 ALA A O 1
ATOM 811 N N . LEU A 1 105 ? 11.934 -0.770 9.631 1.00 73.88 105 LEU A N 1
ATOM 812 C CA . LEU A 1 105 ? 12.645 -1.551 10.642 1.00 73.88 105 LEU A CA 1
ATOM 813 C C . LEU A 1 105 ? 13.274 -0.669 11.730 1.00 73.88 105 LEU A C 1
ATOM 815 O O . LEU A 1 105 ? 13.129 -0.956 12.921 1.00 73.88 105 LEU A O 1
ATOM 819 N N . SER A 1 106 ? 13.973 0.395 11.340 1.00 77.19 106 SER A N 1
ATOM 820 C CA . SER A 1 106 ? 14.755 1.235 12.256 1.00 77.19 106 SER A CA 1
ATOM 821 C C . SER A 1 106 ? 13.892 2.197 13.076 1.00 77.19 106 SER A C 1
ATOM 823 O O . SER A 1 106 ? 14.091 2.321 14.288 1.00 77.19 106 SER A O 1
ATOM 825 N N . CYS A 1 107 ? 12.908 2.845 12.451 1.00 72.31 107 CYS A N 1
ATOM 826 C CA . CYS A 1 107 ? 12.072 3.869 13.076 1.00 72.31 107 CYS A CA 1
ATOM 827 C C . CYS A 1 107 ? 10.796 3.293 13.694 1.00 72.31 107 CYS A C 1
ATOM 829 O O . CYS A 1 107 ? 10.358 3.761 14.747 1.00 72.31 107 CYS A O 1
ATOM 831 N N . HIS A 1 108 ? 10.204 2.273 13.069 1.00 67.56 108 HIS A N 1
ATOM 832 C CA . HIS A 1 108 ? 8.891 1.754 13.467 1.00 67.56 108 HIS A CA 1
ATOM 833 C C . HIS A 1 108 ? 8.944 0.339 14.054 1.00 67.56 108 HIS A C 1
ATOM 835 O O . HIS A 1 108 ? 7.948 -0.121 14.613 1.00 67.56 108 HIS A O 1
ATOM 841 N N . ARG A 1 109 ? 10.111 -0.329 14.005 1.00 65.94 109 ARG A N 1
ATOM 842 C CA . ARG A 1 109 ? 10.296 -1.740 14.402 1.00 65.94 109 ARG A CA 1
ATOM 843 C C . ARG A 1 109 ? 9.316 -2.680 13.696 1.00 65.94 109 ARG A C 1
ATOM 845 O O . ARG A 1 109 ? 8.922 -3.710 14.243 1.00 65.94 109 ARG A O 1
ATOM 852 N N . ILE A 1 110 ? 8.925 -2.310 12.481 1.00 64.75 110 ILE A N 1
ATOM 853 C CA . ILE A 1 110 ? 8.090 -3.106 11.591 1.00 64.75 110 ILE A CA 1
ATOM 854 C C . ILE A 1 110 ? 9.041 -3.865 10.674 1.00 64.75 110 ILE A C 1
ATOM 856 O O . ILE A 1 110 ? 9.898 -3.266 10.036 1.00 64.75 110 ILE A O 1
ATOM 860 N N . LEU A 1 111 ? 8.918 -5.192 10.627 1.00 58.22 111 LEU A N 1
ATOM 861 C CA . LEU A 1 111 ? 9.676 -6.010 9.683 1.00 58.22 111 LEU A CA 1
ATOM 862 C C . LEU A 1 111 ? 9.114 -5.786 8.269 1.00 58.22 111 LEU A C 1
ATOM 864 O O . LEU A 1 111 ? 7.969 -6.182 8.027 1.00 58.22 111 LEU A O 1
ATOM 868 N N . PRO A 1 112 ? 9.881 -5.174 7.351 1.00 54.25 112 PRO A N 1
ATOM 869 C CA . PRO A 1 112 ? 9.447 -4.925 5.984 1.00 54.25 112 PRO A CA 1
ATOM 870 C C . PRO A 1 112 ? 9.437 -6.231 5.211 1.00 54.25 112 PRO A C 1
ATOM 872 O O . PRO A 1 112 ? 10.351 -7.051 5.318 1.00 54.25 112 PRO A O 1
ATOM 875 N N . ARG A 1 113 ? 8.366 -6.451 4.460 1.00 58.00 113 ARG A N 1
ATOM 876 C CA . ARG A 1 113 ? 7.992 -7.796 4.007 1.00 58.00 113 ARG A CA 1
ATOM 877 C C . ARG A 1 113 ? 8.304 -8.066 2.547 1.00 58.00 113 ARG A C 1
ATOM 879 O O . ARG A 1 113 ? 8.250 -9.220 2.149 1.00 58.00 113 ARG A O 1
ATOM 886 N N . LEU A 1 114 ? 8.705 -7.039 1.797 1.00 51.31 114 LEU A N 1
ATOM 887 C CA . LEU A 1 114 ? 9.170 -7.156 0.410 1.00 51.31 114 LEU A CA 1
ATOM 888 C C . LEU A 1 114 ? 10.414 -8.059 0.266 1.00 51.31 114 LEU A C 1
ATOM 890 O O . LEU A 1 114 ? 10.758 -8.436 -0.846 1.00 51.31 114 LEU A O 1
ATOM 894 N N . TRP A 1 115 ? 11.056 -8.453 1.376 1.00 48.78 115 TRP A N 1
ATOM 895 C CA . TRP A 1 115 ? 12.279 -9.265 1.390 1.00 48.78 115 TRP A CA 1
ATOM 896 C C . TRP A 1 115 ? 12.137 -10.694 1.931 1.00 48.78 115 TRP A C 1
ATOM 898 O O . TRP A 1 115 ? 13.084 -11.468 1.818 1.00 48.78 115 TRP A O 1
ATOM 908 N N . PHE A 1 116 ? 11.005 -11.063 2.540 1.00 42.31 116 PHE A N 1
ATOM 909 C CA . PHE A 1 116 ? 10.839 -12.387 3.151 1.00 42.31 116 PHE A CA 1
ATOM 910 C C . PHE A 1 116 ? 9.513 -13.032 2.740 1.00 42.31 116 PHE A C 1
ATOM 912 O O . PHE A 1 116 ? 8.440 -12.470 2.960 1.00 42.31 116 PHE A O 1
ATOM 919 N N . GLU A 1 117 ? 9.588 -14.255 2.209 1.00 44.91 117 GLU A N 1
ATOM 920 C CA . GLU A 1 117 ? 8.440 -15.120 1.928 1.00 44.91 117 GLU A CA 1
ATOM 921 C C . GLU A 1 117 ? 7.642 -15.440 3.228 1.00 44.91 117 GLU A C 1
ATOM 923 O O . GLU A 1 117 ? 7.884 -16.444 3.891 1.00 44.91 117 GLU A O 1
ATOM 928 N N . ARG A 1 118 ? 6.649 -14.584 3.558 1.00 50.25 118 ARG A N 1
ATOM 929 C CA . ARG A 1 118 ? 5.425 -14.795 4.401 1.00 50.25 118 ARG A CA 1
ATOM 930 C C . ARG A 1 118 ? 5.526 -14.900 5.947 1.00 50.25 118 ARG A C 1
ATOM 932 O O . ARG A 1 118 ? 6.530 -15.393 6.449 1.00 50.25 118 ARG A O 1
ATOM 939 N N . PRO A 1 119 ? 4.499 -14.435 6.747 1.00 50.62 119 PRO A N 1
ATOM 940 C CA . PRO A 1 119 ? 3.133 -15.017 6.762 1.00 50.62 119 PRO A CA 1
ATOM 941 C C . PRO A 1 119 ? 1.864 -14.166 7.086 1.00 50.62 119 PRO A C 1
ATOM 943 O O . PRO A 1 119 ? 0.821 -14.790 7.230 1.00 50.62 119 PRO A O 1
ATOM 946 N N . PHE A 1 120 ? 1.842 -12.822 7.210 1.00 56.19 120 PHE A N 1
ATOM 947 C CA . PHE A 1 120 ? 0.557 -12.124 7.556 1.00 56.19 120 PHE A CA 1
ATOM 948 C C . PHE A 1 120 ? -0.213 -11.499 6.388 1.00 56.19 120 PHE A C 1
ATOM 950 O O . PHE A 1 120 ? -1.424 -11.353 6.514 1.00 56.19 120 PHE A O 1
ATOM 957 N N . LEU A 1 121 ? 0.452 -11.084 5.299 1.00 62.22 121 LEU A N 1
ATOM 958 C CA . LEU A 1 121 ? -0.266 -10.495 4.171 1.00 62.22 121 LEU A CA 1
ATOM 959 C C . LEU A 1 121 ? -0.911 -11.656 3.418 1.00 62.22 121 LEU A C 1
ATOM 961 O O . LEU A 1 121 ? -0.209 -12.526 2.896 1.00 62.22 121 LEU A O 1
ATOM 965 N N . LEU A 1 122 ? -2.235 -11.722 3.465 1.00 68.56 122 LEU A N 1
ATOM 966 C CA . LEU A 1 122 ? -2.989 -12.785 2.817 1.00 68.56 122 LEU A CA 1
ATOM 967 C C . LEU A 1 122 ? -2.900 -12.577 1.303 1.00 68.56 122 LEU A C 1
ATOM 969 O O . LEU A 1 122 ? -3.092 -11.453 0.845 1.00 68.56 122 LEU A O 1
ATOM 973 N N . GLU A 1 123 ? -2.638 -13.631 0.524 1.00 73.62 123 GLU A N 1
ATOM 974 C CA . GLU A 1 123 ? -2.773 -13.554 -0.943 1.00 73.62 123 GLU A CA 1
ATOM 975 C C . GLU A 1 123 ? -4.193 -13.152 -1.313 1.00 73.62 123 GLU A C 1
ATOM 977 O O . GLU A 1 123 ? -4.399 -12.225 -2.089 1.00 73.62 123 GLU A O 1
ATOM 982 N N . GLU A 1 124 ? -5.170 -13.804 -0.689 1.00 78.69 124 GLU A N 1
ATOM 983 C CA . GLU A 1 124 ? -6.577 -13.491 -0.869 1.00 78.69 124 GLU A CA 1
ATOM 984 C C . GLU A 1 124 ? -7.030 -12.415 0.117 1.00 78.69 124 GLU A C 1
ATOM 986 O O . GLU A 1 124 ? -6.837 -12.513 1.330 1.00 78.69 124 GLU A O 1
ATOM 991 N N . GLU A 1 125 ? -7.672 -11.385 -0.421 1.00 80.12 125 GLU A N 1
ATOM 992 C CA . GLU A 1 125 ? -8.217 -10.283 0.357 1.00 80.12 125 GLU A CA 1
ATOM 993 C C . GLU A 1 125 ? -9.386 -10.743 1.249 1.00 80.12 125 GLU A C 1
ATOM 995 O O . GLU A 1 125 ? -10.372 -11.322 0.775 1.00 80.12 125 GLU A O 1
ATOM 1000 N N . SER A 1 126 ? -9.311 -10.449 2.551 1.00 84.62 126 SER A N 1
ATOM 1001 C CA . SER A 1 126 ? -10.385 -10.800 3.493 1.00 84.62 126 SER A CA 1
ATOM 1002 C C . SER A 1 126 ? -11.566 -9.819 3.428 1.00 84.62 126 SER A C 1
ATOM 1004 O O . SER A 1 126 ? -11.417 -8.659 3.049 1.00 84.62 126 SER A O 1
ATOM 1006 N N . GLN A 1 127 ? -12.762 -10.239 3.864 1.00 87.00 127 GLN A N 1
ATOM 1007 C CA . GLN A 1 127 ? -13.921 -9.330 3.938 1.00 87.00 127 GLN A CA 1
ATOM 1008 C C . GLN A 1 127 ? -13.686 -8.144 4.887 1.00 87.00 127 GLN A C 1
ATOM 1010 O O . GLN A 1 127 ? -14.162 -7.042 4.623 1.00 87.00 127 GLN A O 1
ATOM 1015 N N . PHE A 1 128 ? -12.939 -8.357 5.973 1.00 87.25 128 PHE A N 1
ATOM 1016 C CA . PHE A 1 128 ? -12.597 -7.291 6.912 1.00 87.25 128 PHE A CA 1
ATOM 1017 C C . PHE A 1 128 ? -11.572 -6.322 6.328 1.00 87.25 128 PHE A C 1
ATOM 1019 O O . PHE A 1 128 ? -11.704 -5.121 6.526 1.00 87.25 128 PHE A O 1
ATOM 1026 N N . GLU A 1 129 ? -10.606 -6.818 5.554 1.00 87.25 129 GLU A N 1
ATOM 1027 C CA . GLU A 1 129 ? -9.687 -5.967 4.792 1.00 87.25 129 GLU A CA 1
ATOM 1028 C C . GLU A 1 129 ? -10.459 -5.091 3.803 1.00 87.25 129 GLU A C 1
ATOM 1030 O O . GLU A 1 129 ? -10.339 -3.871 3.877 1.00 87.25 129 GLU A O 1
ATOM 1035 N N . ARG A 1 130 ? -11.342 -5.681 2.981 1.00 88.19 130 ARG A N 1
ATOM 1036 C CA . ARG A 1 130 ? -12.210 -4.927 2.055 1.00 88.19 130 ARG A CA 1
ATOM 1037 C C . ARG A 1 130 ? -12.995 -3.838 2.760 1.00 88.19 130 ARG A C 1
ATOM 1039 O O . ARG A 1 130 ? -13.053 -2.704 2.293 1.00 88.19 130 ARG A O 1
ATOM 1046 N N . PHE A 1 131 ? -13.612 -4.186 3.889 1.00 88.44 131 PHE A N 1
ATOM 1047 C CA . PHE A 1 131 ? -14.371 -3.235 4.688 1.00 88.44 131 PHE A CA 1
ATOM 1048 C C . PHE A 1 131 ? -13.487 -2.071 5.147 1.00 88.44 131 PHE A C 1
ATOM 1050 O O . PHE A 1 131 ? -13.829 -0.914 4.908 1.00 88.44 131 PHE A O 1
ATOM 1057 N N . LEU A 1 132 ? -12.334 -2.362 5.748 1.00 87.88 132 LEU A N 1
ATOM 1058 C CA . LEU A 1 132 ? -11.421 -1.342 6.251 1.00 87.88 132 LEU A CA 1
ATOM 1059 C C . LEU A 1 132 ? -10.877 -0.449 5.132 1.00 87.88 132 LEU A C 1
ATOM 1061 O O . LEU A 1 132 ? -10.885 0.772 5.278 1.00 87.88 132 LEU A O 1
ATOM 1065 N N . VAL A 1 133 ? -10.476 -1.025 4.000 1.00 86.81 133 VAL A N 1
ATOM 1066 C CA . VAL A 1 133 ? -9.971 -0.272 2.843 1.00 86.81 133 VAL A CA 1
ATOM 1067 C C . VAL A 1 133 ? -11.071 0.578 2.206 1.00 86.81 133 VAL A C 1
ATOM 1069 O O . VAL A 1 133 ? -10.827 1.720 1.815 1.00 86.81 133 VAL A O 1
ATOM 1072 N N . SER A 1 134 ? -12.319 0.096 2.190 1.00 85.56 134 SER A N 1
ATOM 1073 C CA . SER A 1 134 ? -13.459 0.857 1.655 1.00 85.56 134 SER A CA 1
ATOM 1074 C C . SER A 1 134 ? -13.729 2.170 2.399 1.00 85.56 134 SER A C 1
ATOM 1076 O O . SER A 1 134 ? -14.313 3.090 1.823 1.00 85.56 134 SER A O 1
ATOM 1078 N N . THR A 1 135 ? -13.260 2.297 3.649 1.00 84.31 135 THR A N 1
ATOM 1079 C CA . THR A 1 135 ? -13.347 3.552 4.415 1.00 84.31 135 THR A CA 1
ATOM 1080 C C . THR A 1 135 ? -12.488 4.668 3.823 1.00 84.31 135 THR A C 1
ATOM 1082 O O . THR A 1 135 ? -12.718 5.834 4.138 1.00 84.31 135 THR A O 1
ATOM 1085 N N . LYS A 1 136 ? -11.506 4.327 2.973 1.00 82.69 136 LYS A N 1
ATOM 1086 C CA . LYS A 1 136 ? -10.490 5.234 2.416 1.00 82.69 136 LYS A CA 1
ATOM 1087 C C . LYS A 1 136 ? -9.603 5.916 3.468 1.00 82.69 136 LYS A C 1
ATOM 1089 O O . LYS A 1 136 ? -8.914 6.878 3.149 1.00 82.69 136 LYS A O 1
ATOM 1094 N N . ILE A 1 137 ? -9.627 5.440 4.716 1.00 84.25 137 ILE A N 1
ATOM 1095 C CA . ILE A 1 137 ? -8.791 5.958 5.811 1.00 84.25 137 ILE A CA 1
ATOM 1096 C C . ILE A 1 137 ? -7.438 5.241 5.832 1.00 84.25 137 ILE A C 1
ATOM 1098 O O . ILE A 1 137 ? -6.406 5.863 6.083 1.00 84.25 137 ILE A O 1
ATOM 1102 N N . ILE A 1 138 ? -7.450 3.930 5.579 1.00 85.81 138 ILE A N 1
ATOM 1103 C CA . ILE A 1 138 ? -6.262 3.077 5.559 1.00 85.81 138 ILE A CA 1
ATOM 1104 C C . ILE A 1 138 ? -6.198 2.263 4.264 1.00 85.81 138 ILE A C 1
ATOM 1106 O O . ILE A 1 138 ? -7.229 1.922 3.688 1.00 85.81 138 ILE A O 1
ATOM 1110 N N . ASN A 1 139 ? -4.981 1.952 3.817 1.00 84.50 139 ASN A N 1
ATOM 1111 C CA . ASN A 1 139 ? -4.727 1.134 2.629 1.00 84.50 139 ASN A CA 1
ATOM 1112 C C . ASN A 1 139 ? -4.696 -0.376 2.957 1.00 84.50 139 ASN A C 1
ATOM 1114 O O . ASN A 1 139 ? -4.783 -0.769 4.123 1.00 84.50 139 ASN A O 1
ATOM 1118 N N . HIS A 1 140 ? -4.560 -1.230 1.934 1.00 83.44 140 HIS A N 1
ATOM 1119 C CA . HIS A 1 140 ? -4.524 -2.693 2.095 1.00 83.44 140 HIS A CA 1
ATOM 1120 C C . HIS A 1 140 ? -3.440 -3.162 3.074 1.00 83.44 140 HIS A C 1
ATOM 1122 O O . HIS A 1 140 ? -3.701 -3.992 3.947 1.00 83.44 140 HIS A O 1
ATOM 1128 N N . TYR A 1 141 ? -2.237 -2.587 2.982 1.00 80.75 141 TYR A N 1
ATOM 1129 C CA . TYR A 1 141 ? -1.114 -2.948 3.847 1.00 80.75 141 TYR A CA 1
ATOM 1130 C C . TYR A 1 141 ? -1.402 -2.615 5.316 1.00 80.75 141 TYR A C 1
ATOM 1132 O O . TYR A 1 141 ? -1.224 -3.449 6.208 1.00 80.75 141 TYR A O 1
ATOM 1140 N N . ALA A 1 142 ? -1.901 -1.406 5.564 1.00 82.69 142 ALA A N 1
ATOM 1141 C CA . ALA A 1 142 ? -2.316 -0.928 6.873 1.00 82.69 142 ALA A CA 1
ATOM 1142 C C . ALA A 1 142 ? -3.460 -1.777 7.452 1.00 82.69 142 ALA A C 1
ATOM 1144 O O . ALA A 1 142 ? -3.421 -2.139 8.627 1.00 82.69 142 ALA A O 1
ATOM 1145 N N . ALA A 1 143 ? -4.446 -2.150 6.630 1.00 86.50 143 ALA A N 1
ATOM 1146 C CA . ALA A 1 143 ? -5.569 -2.988 7.040 1.00 86.50 143 ALA A CA 1
ATOM 1147 C C . ALA A 1 143 ? -5.115 -4.392 7.464 1.00 86.50 143 ALA A C 1
ATOM 1149 O O . ALA A 1 143 ? -5.475 -4.851 8.548 1.00 86.50 143 ALA A O 1
ATOM 1150 N N . GLN A 1 144 ? -4.276 -5.059 6.670 1.00 82.88 144 GLN A N 1
ATOM 1151 C CA . GLN A 1 144 ? -3.745 -6.375 7.036 1.00 82.88 144 GLN A CA 1
ATOM 1152 C C . GLN A 1 144 ? -2.797 -6.296 8.247 1.00 82.88 144 GLN A C 1
ATOM 1154 O O . GLN A 1 144 ? -2.846 -7.158 9.126 1.00 82.88 144 GLN A O 1
ATOM 1159 N N . SER A 1 145 ? -1.989 -5.236 8.353 1.00 80.94 145 SER A N 1
ATOM 1160 C CA . SER A 1 145 ? -1.125 -4.992 9.519 1.00 80.94 145 SER A CA 1
ATOM 1161 C C . SER A 1 145 ? -1.930 -4.764 10.802 1.00 80.94 145 SER A C 1
ATOM 1163 O O . SER A 1 145 ? -1.551 -5.253 11.869 1.00 80.94 145 SER A O 1
ATOM 1165 N N . LEU A 1 146 ? -3.062 -4.060 10.700 1.00 84.62 146 LEU A N 1
ATOM 1166 C CA . LEU A 1 146 ? -4.006 -3.850 11.793 1.00 84.62 146 LEU A CA 1
ATOM 1167 C C . LEU A 1 146 ? -4.659 -5.172 12.217 1.00 84.62 146 LEU A C 1
ATOM 1169 O O . LEU A 1 146 ? -4.589 -5.541 13.388 1.00 84.62 146 LEU A O 1
ATOM 1173 N N . LEU A 1 147 ? -5.226 -5.912 11.261 1.00 85.62 147 LEU A N 1
ATOM 1174 C CA . LEU A 1 147 ? -5.922 -7.184 11.494 1.00 85.62 147 LEU A CA 1
ATOM 1175 C C . LEU A 1 147 ? -5.000 -8.302 12.007 1.00 85.62 147 LEU A C 1
ATOM 1177 O O . LEU A 1 147 ? -5.465 -9.267 12.607 1.00 85.62 147 LEU A O 1
ATOM 1181 N N . HIS A 1 148 ? -3.687 -8.176 11.809 1.00 81.62 148 HIS A N 1
ATOM 1182 C CA . HIS A 1 148 ? -2.708 -9.075 12.416 1.00 81.62 148 HIS A CA 1
ATOM 1183 C C . HIS A 1 148 ? -2.505 -8.815 13.920 1.00 81.62 148 HIS A C 1
ATOM 1185 O O . HIS A 1 148 ? -2.062 -9.705 14.646 1.00 81.62 148 HIS A O 1
ATOM 1191 N N . LYS A 1 149 ? -2.791 -7.599 14.404 1.00 82.12 149 LYS A N 1
ATOM 1192 C CA . LYS A 1 149 ? -2.591 -7.210 15.811 1.00 82.1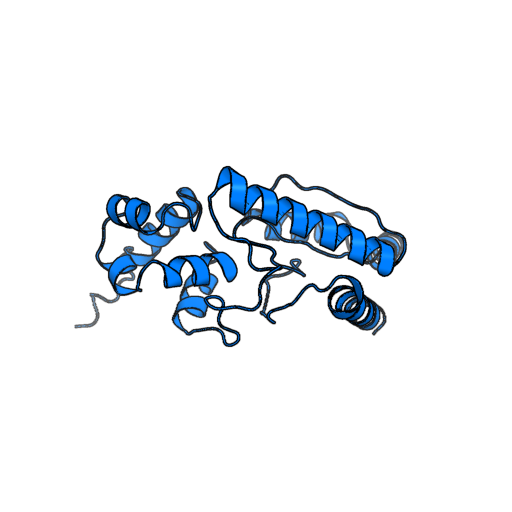2 149 LYS A CA 1
ATOM 1193 C C . LYS A 1 149 ? -3.878 -7.208 16.631 1.00 82.12 149 LYS A C 1
ATOM 1195 O O . LYS A 1 149 ? -3.806 -7.413 17.841 1.00 82.12 149 LYS A O 1
ATOM 1200 N N . ILE A 1 150 ? -5.022 -6.960 15.999 1.00 84.69 150 ILE A N 1
ATOM 1201 C CA . ILE A 1 150 ? -6.331 -6.875 16.657 1.00 84.69 150 ILE A CA 1
ATOM 1202 C C . ILE A 1 150 ? -7.402 -7.592 15.835 1.00 84.69 150 ILE A C 1
ATOM 1204 O O . ILE A 1 150 ? -7.282 -7.701 14.615 1.00 84.69 150 ILE A O 1
ATOM 1208 N N . CYS A 1 151 ? -8.478 -8.042 16.480 1.00 85.44 151 CYS A N 1
ATOM 1209 C CA . CYS A 1 151 ? -9.671 -8.490 15.760 1.00 85.44 151 CYS A CA 1
ATOM 1210 C C . CYS A 1 151 ? -10.645 -7.325 15.507 1.00 85.44 151 CYS A C 1
ATOM 1212 O O . CYS A 1 151 ? -10.485 -6.223 16.034 1.00 85.44 151 CYS A O 1
ATOM 1214 N N . MET A 1 152 ? -11.694 -7.563 14.714 1.00 85.56 152 MET A N 1
ATOM 1215 C CA . MET A 1 152 ? -12.730 -6.547 14.495 1.00 85.56 152 MET A CA 1
ATOM 1216 C C . MET A 1 152 ? -13.476 -6.184 15.784 1.00 85.56 152 MET A C 1
ATOM 1218 O O . MET A 1 152 ? -13.765 -5.010 15.994 1.00 85.56 152 MET A O 1
ATOM 1222 N N . ASP A 1 153 ? -13.735 -7.147 16.674 1.00 85.44 153 ASP A N 1
ATOM 1223 C CA . ASP A 1 153 ? -14.414 -6.879 17.951 1.00 85.44 153 ASP A CA 1
ATOM 1224 C C . ASP A 1 153 ? -13.622 -5.896 18.818 1.00 85.44 153 ASP A C 1
ATOM 1226 O O . ASP A 1 153 ? -14.205 -5.018 19.457 1.00 85.44 153 ASP A O 1
ATOM 1230 N N . ASP A 1 154 ? -12.290 -5.985 18.791 1.00 86.69 154 ASP A N 1
ATOM 1231 C CA . ASP A 1 154 ? -11.420 -5.034 19.476 1.00 86.69 154 ASP A CA 1
ATOM 1232 C C . ASP A 1 154 ? -11.646 -3.606 18.956 1.00 86.69 154 ASP A C 1
ATOM 1234 O O . ASP A 1 154 ? -11.720 -2.676 19.758 1.00 86.69 154 ASP A O 1
ATOM 1238 N N . LEU A 1 155 ? -11.815 -3.431 17.638 1.00 84.81 155 LEU A N 1
ATOM 1239 C CA . LEU A 1 155 ? -12.061 -2.131 17.005 1.00 84.81 155 LEU A CA 1
ATOM 1240 C C . LEU A 1 155 ? -13.414 -1.523 17.419 1.00 84.81 155 LEU A C 1
ATOM 1242 O O . LEU A 1 155 ? -13.509 -0.308 17.595 1.00 84.81 155 LEU A O 1
ATOM 1246 N N . PHE A 1 156 ? -14.446 -2.352 17.615 1.00 83.56 156 PHE A N 1
ATOM 1247 C CA . PHE A 1 156 ? -15.773 -1.898 18.055 1.00 83.56 156 PHE A CA 1
ATOM 1248 C C . PHE A 1 156 ? -15.831 -1.603 19.565 1.00 83.56 156 PHE A C 1
ATOM 1250 O O . PHE A 1 156 ? -16.461 -0.632 20.006 1.00 83.56 156 PHE A O 1
ATOM 1257 N N . LEU A 1 157 ? -15.186 -2.442 20.379 1.00 84.75 157 LEU A N 1
ATOM 1258 C CA . LEU A 1 157 ? -15.384 -2.457 21.829 1.00 84.75 157 LEU A CA 1
ATOM 1259 C C . LEU A 1 157 ? -14.363 -1.610 22.594 1.00 84.75 157 LEU A C 1
ATOM 1261 O O . LEU A 1 157 ? -14.738 -0.973 23.583 1.00 84.75 157 LEU A O 1
ATOM 1265 N N . LYS A 1 158 ? -13.101 -1.571 22.156 1.00 87.50 158 LYS A N 1
ATOM 1266 C CA . LYS A 1 158 ? -12.023 -0.913 22.906 1.00 87.50 158 LYS A CA 1
ATOM 1267 C C . LYS A 1 158 ? -12.001 0.602 22.708 1.00 87.50 158 LYS A C 1
ATOM 1269 O O . LYS A 1 158 ? -12.508 1.164 21.733 1.00 87.50 158 LYS A O 1
ATOM 1274 N N . SER A 1 159 ? -11.401 1.283 23.677 1.00 86.56 159 SER A N 1
ATOM 1275 C CA . SER A 1 159 ? -11.062 2.702 23.566 1.00 86.56 159 SER A CA 1
ATOM 1276 C C . SER A 1 159 ? -9.875 2.922 22.618 1.00 86.56 159 SER A C 1
ATOM 1278 O O . SER A 1 159 ? -9.073 2.017 22.386 1.00 86.56 159 SER A O 1
ATOM 1280 N N . VAL A 1 160 ? -9.732 4.145 22.093 1.00 86.56 160 VAL A N 1
ATOM 1281 C CA . VAL A 1 160 ? -8.586 4.517 21.240 1.00 86.56 160 VAL A CA 1
ATOM 1282 C C . VAL A 1 160 ? -7.255 4.263 21.950 1.00 86.56 160 VAL A C 1
ATOM 1284 O O . VAL A 1 160 ? -6.321 3.771 21.326 1.00 86.56 160 VAL A O 1
ATOM 1287 N N . ASP A 1 161 ? -7.163 4.559 23.247 1.00 87.50 161 ASP A N 1
ATOM 1288 C CA . ASP A 1 161 ? -5.917 4.413 24.007 1.00 87.50 161 ASP A CA 1
ATOM 1289 C C . ASP A 1 161 ? -5.504 2.942 24.156 1.00 87.50 161 ASP A C 1
ATOM 1291 O O . ASP A 1 161 ? -4.331 2.597 24.005 1.00 87.50 161 ASP A O 1
ATOM 1295 N N . GLU A 1 162 ? -6.472 2.048 24.373 1.00 87.31 162 GLU A N 1
ATOM 1296 C CA . GLU A 1 162 ? -6.227 0.602 24.387 1.00 87.31 162 GLU A CA 1
ATOM 1297 C C . GLU A 1 162 ? -5.810 0.085 23.007 1.00 87.31 162 GLU A C 1
ATOM 1299 O O . GLU A 1 162 ? -4.902 -0.740 22.905 1.00 87.31 162 GLU A O 1
ATOM 1304 N N . LEU A 1 163 ? -6.434 0.590 21.939 1.00 86.50 163 LEU A N 1
ATOM 1305 C CA . LEU A 1 163 ? -6.060 0.243 20.569 1.00 86.50 163 LEU A CA 1
ATOM 1306 C C . 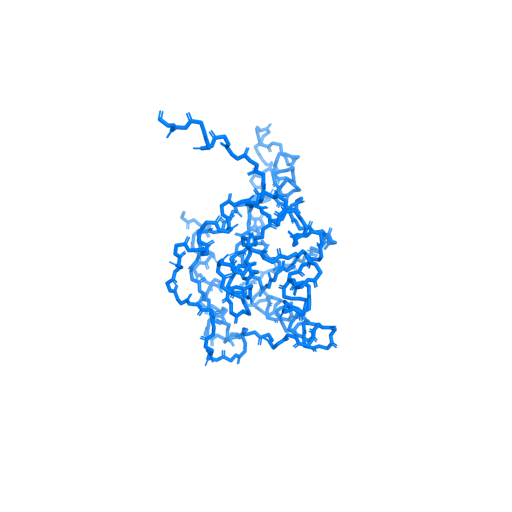LEU A 1 163 ? -4.636 0.704 20.246 1.00 86.50 163 LEU A C 1
ATOM 1308 O O . LEU A 1 163 ? -3.860 -0.081 19.708 1.00 86.50 163 LEU A O 1
ATOM 1312 N N . LYS A 1 164 ? -4.236 1.917 20.644 1.00 86.56 164 LYS A N 1
ATOM 1313 C CA . LYS A 1 164 ? -2.860 2.413 20.458 1.00 86.56 164 LYS A CA 1
ATOM 1314 C C . LYS A 1 164 ? -1.821 1.491 21.100 1.00 86.56 164 LYS A C 1
ATOM 1316 O O . LYS A 1 164 ? -0.797 1.192 20.483 1.00 86.56 164 LYS A O 1
ATOM 1321 N N . LEU A 1 165 ? -2.104 0.991 22.305 1.00 85.38 165 LEU A N 1
ATOM 1322 C CA . LEU A 1 165 ? -1.223 0.060 23.019 1.00 85.38 165 LEU A CA 1
ATOM 1323 C C . LEU A 1 165 ? -1.075 -1.294 22.309 1.00 85.38 165 LEU A C 1
ATOM 1325 O O . LEU A 1 165 ? 0.012 -1.874 22.328 1.00 85.38 165 LEU A O 1
ATOM 1329 N N . LEU A 1 166 ? -2.145 -1.796 21.684 1.00 83.38 166 LEU A N 1
ATOM 1330 C CA . LEU A 1 166 ? -2.139 -3.069 20.952 1.00 83.38 166 LEU A CA 1
ATOM 1331 C C . LEU A 1 166 ? -1.492 -2.939 19.569 1.00 83.38 166 LEU A C 1
ATOM 1333 O O . LEU A 1 166 ? -0.719 -3.798 19.147 1.00 83.38 166 LEU A O 1
ATOM 1337 N N . ILE A 1 167 ? -1.787 -1.847 18.868 1.00 81.44 167 ILE A N 1
ATOM 1338 C CA . ILE A 1 167 ? -1.406 -1.646 17.471 1.00 81.44 167 ILE A CA 1
ATOM 1339 C C . ILE A 1 167 ? 0.065 -1.236 17.342 1.00 81.44 167 ILE A C 1
ATOM 1341 O O . ILE A 1 167 ? 0.676 -1.546 16.320 1.00 81.44 167 ILE A O 1
ATOM 1345 N N . GLN A 1 168 ? 0.666 -0.601 18.358 1.00 75.31 168 GLN A N 1
ATOM 1346 C CA . GLN A 1 168 ? 2.102 -0.269 18.414 1.00 75.31 168 GLN A CA 1
ATOM 1347 C C . GLN A 1 168 ? 2.641 0.253 17.068 1.00 75.31 168 GLN A C 1
ATOM 1349 O O . GLN A 1 168 ? 3.538 -0.352 16.482 1.00 75.31 168 GLN A O 1
ATOM 1354 N N . ASN A 1 169 ? 2.039 1.327 16.551 1.00 73.06 169 ASN A N 1
ATOM 1355 C CA . ASN A 1 169 ? 2.417 2.003 15.301 1.00 73.06 169 ASN A CA 1
ATOM 1356 C C . ASN A 1 169 ? 2.136 1.258 13.983 1.00 73.06 169 ASN A C 1
ATOM 1358 O O . ASN A 1 169 ? 2.702 1.642 12.967 1.00 73.06 169 ASN A O 1
ATOM 1362 N N . ALA A 1 170 ? 1.279 0.229 13.945 1.00 72.44 170 ALA A N 1
ATOM 1363 C CA . ALA A 1 170 ? 0.938 -0.412 12.662 1.00 72.44 170 ALA A CA 1
ATOM 1364 C C . ALA A 1 170 ? 0.208 0.522 11.676 1.00 72.44 170 ALA A C 1
ATOM 1366 O O . ALA A 1 170 ? 0.226 0.265 10.479 1.00 72.44 170 ALA A O 1
ATOM 1367 N N . ILE A 1 171 ? -0.441 1.576 12.181 1.00 78.50 171 ILE A N 1
ATOM 1368 C CA . ILE A 1 171 ? -1.031 2.668 11.395 1.00 78.50 171 ILE A CA 1
ATOM 1369 C C . ILE A 1 171 ? -0.742 4.001 12.090 1.00 78.50 171 ILE A C 1
ATOM 1371 O O . ILE A 1 171 ? -0.407 4.018 13.280 1.00 78.50 171 ILE A O 1
ATOM 1375 N N . ALA A 1 172 ? -0.874 5.118 11.372 1.00 81.44 172 ALA A N 1
ATOM 1376 C CA . ALA A 1 172 ? -0.708 6.437 11.972 1.00 81.44 172 ALA A CA 1
ATOM 1377 C C . ALA A 1 172 ? -1.807 6.726 13.011 1.00 81.44 172 ALA A C 1
ATOM 1379 O O . ALA A 1 172 ? -2.966 6.348 12.834 1.00 81.44 172 ALA A O 1
ATOM 1380 N N . ASP A 1 173 ? -1.458 7.452 14.075 1.00 83.06 173 ASP A N 1
ATOM 1381 C CA . ASP A 1 173 ? -2.389 7.809 15.153 1.00 83.06 173 ASP A CA 1
ATOM 1382 C C . ASP A 1 173 ? -3.636 8.545 14.643 1.00 83.06 173 ASP A C 1
ATOM 1384 O O . ASP A 1 173 ? -4.743 8.301 15.124 1.00 83.06 173 ASP A O 1
ATOM 1388 N N . GLU A 1 174 ? -3.464 9.418 13.652 1.00 83.75 174 GLU A N 1
ATOM 1389 C CA . GLU A 1 174 ? -4.552 10.154 13.004 1.00 83.75 174 GLU A CA 1
ATOM 1390 C C . GLU A 1 174 ? -5.502 9.212 12.254 1.00 83.75 174 GLU A C 1
ATOM 1392 O O . GLU A 1 174 ? -6.719 9.298 12.416 1.00 83.75 174 GLU A O 1
ATOM 1397 N N . GLN A 1 175 ? -4.954 8.254 11.498 1.00 84.56 175 GLN A N 1
ATOM 1398 C CA . GLN A 1 175 ? -5.740 7.237 10.796 1.00 84.56 175 GLN A CA 1
ATOM 1399 C C . GLN A 1 175 ? -6.506 6.354 11.786 1.00 84.56 175 GLN A C 1
ATOM 1401 O O . GLN A 1 175 ? -7.684 6.073 11.571 1.00 84.56 175 GLN A O 1
ATOM 1406 N N . LEU A 1 176 ? -5.879 5.961 12.901 1.00 87.44 176 LEU A N 1
ATOM 1407 C CA . LEU A 1 176 ? -6.543 5.188 13.951 1.00 87.44 176 LEU A CA 1
ATOM 1408 C C . LEU A 1 176 ? -7.700 5.966 14.587 1.00 87.44 176 LEU A C 1
ATOM 1410 O O . LEU A 1 176 ? -8.767 5.399 14.813 1.00 87.44 176 LEU A O 1
ATOM 1414 N N . GLN A 1 177 ? -7.510 7.257 14.866 1.00 85.81 177 GLN A N 1
ATOM 1415 C CA . GLN A 1 177 ? -8.562 8.109 15.424 1.00 85.81 177 GLN A CA 1
ATOM 1416 C C . GLN A 1 177 ? -9.743 8.267 14.465 1.00 85.81 177 GLN A C 1
ATOM 1418 O O . GLN A 1 177 ? -10.892 8.140 14.891 1.00 85.81 177 GLN A O 1
ATOM 1423 N N . LEU A 1 178 ? -9.470 8.507 13.179 1.00 86.88 178 LEU A N 1
ATOM 1424 C CA . LEU A 1 178 ? -10.502 8.605 12.147 1.00 86.88 178 LEU A CA 1
ATOM 1425 C C . LEU A 1 178 ? -11.264 7.286 11.994 1.00 86.88 178 LEU A C 1
ATOM 1427 O O . LEU A 1 178 ? -12.494 7.289 11.978 1.00 86.88 178 LEU A O 1
ATOM 1431 N N . LEU A 1 179 ? -10.544 6.162 11.940 1.00 86.88 179 LEU A N 1
ATOM 1432 C CA . LEU A 1 179 ? -11.137 4.836 11.800 1.00 86.88 179 LEU A CA 1
ATOM 1433 C C . LEU A 1 179 ? -12.013 4.484 13.007 1.00 86.88 179 LEU A C 1
ATOM 1435 O O . LEU A 1 179 ? -13.158 4.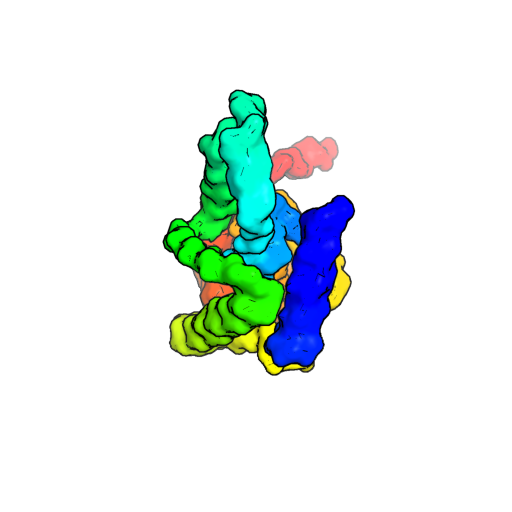076 12.836 1.00 86.88 179 LEU A O 1
ATOM 1439 N N . TRP A 1 180 ? -11.511 4.692 14.226 1.00 87.62 180 TRP A N 1
ATOM 1440 C CA . TRP A 1 180 ? -12.277 4.458 15.450 1.00 87.62 180 TRP A CA 1
ATOM 1441 C C . TRP A 1 180 ? -13.519 5.350 15.529 1.00 87.62 180 TRP A C 1
ATOM 1443 O O . TRP A 1 180 ? -14.596 4.888 15.906 1.00 87.62 180 TRP A O 1
ATOM 1453 N N . GLY A 1 181 ? -13.385 6.621 15.136 1.00 85.50 181 GLY A N 1
ATOM 1454 C CA . GLY A 1 181 ? -14.501 7.557 15.067 1.00 85.50 181 GLY A CA 1
ATOM 1455 C C . GLY A 1 181 ? -15.576 7.094 14.088 1.00 85.50 181 GLY A C 1
ATOM 1456 O O . GLY A 1 181 ? -16.750 7.094 14.443 1.00 85.50 181 GLY A O 1
ATOM 1457 N N . LEU A 1 182 ? -15.183 6.651 12.890 1.00 84.88 182 LEU A N 1
ATOM 1458 C CA . LEU A 1 182 ? -16.101 6.137 11.874 1.00 84.88 182 LEU A CA 1
ATOM 1459 C C . LEU A 1 182 ? -16.833 4.882 12.357 1.00 84.88 182 LEU A C 1
ATOM 1461 O O . LEU A 1 182 ? -18.047 4.809 12.232 1.00 84.88 182 LEU A O 1
ATOM 1465 N N . VAL A 1 183 ? -16.113 3.935 12.959 1.00 82.19 183 VAL A N 1
ATOM 1466 C CA . VAL A 1 183 ? -16.669 2.662 13.447 1.00 82.19 183 VAL A CA 1
ATOM 1467 C C . VAL A 1 183 ? -17.661 2.850 14.601 1.00 82.19 183 VAL A C 1
ATOM 1469 O O . VAL A 1 183 ? -18.577 2.046 14.771 1.00 82.19 183 VAL A O 1
ATOM 1472 N N . ARG A 1 184 ? -17.494 3.907 15.404 1.00 77.81 184 ARG A N 1
ATOM 1473 C CA . ARG A 1 184 ? -18.376 4.230 16.537 1.00 77.81 184 ARG A CA 1
ATOM 1474 C C . ARG A 1 184 ? -19.451 5.264 16.239 1.00 77.81 184 ARG A C 1
ATOM 1476 O O . ARG A 1 184 ? -20.260 5.549 17.125 1.00 77.81 184 ARG A O 1
ATOM 1483 N N . GLN A 1 185 ? -19.466 5.848 15.045 1.00 74.06 185 GLN A N 1
ATOM 1484 C CA . GLN A 1 185 ? -20.565 6.721 14.663 1.00 74.06 185 GLN A CA 1
ATOM 1485 C C . GLN A 1 185 ? -21.866 5.920 14.665 1.00 74.06 185 GLN A C 1
ATOM 1487 O O . GLN A 1 185 ? -21.935 4.801 14.162 1.00 74.06 185 GLN A O 1
ATOM 1492 N N . ASP A 1 186 ? -22.912 6.500 15.252 1.00 61.81 186 ASP A N 1
ATOM 1493 C CA . ASP A 1 186 ? -24.236 5.901 15.188 1.00 61.81 186 ASP A CA 1
ATOM 1494 C C . ASP A 1 186 ? -24.724 5.987 13.739 1.00 61.81 186 ASP A C 1
ATOM 1496 O O . ASP A 1 186 ? -25.146 7.039 13.258 1.00 61.81 186 ASP A O 1
ATOM 1500 N N . HIS A 1 187 ? -24.624 4.872 13.020 1.00 66.62 187 HIS A N 1
ATOM 1501 C CA . HIS A 1 187 ? -25.063 4.770 11.631 1.00 66.62 187 HIS A CA 1
ATOM 1502 C C . HIS A 1 187 ? -26.597 4.712 11.498 1.00 66.62 187 HIS A C 1
ATOM 1504 O O . HIS A 1 187 ? -27.113 4.451 10.413 1.00 66.62 187 HIS A O 1
ATOM 1510 N N . GLY A 1 188 ? -27.345 4.935 12.588 1.00 54.81 188 GLY A N 1
ATOM 1511 C CA . GLY A 1 188 ? -28.805 5.026 12.570 1.00 54.81 188 GLY A CA 1
ATOM 1512 C C . GLY A 1 188 ? -29.519 3.679 12.432 1.00 54.81 188 GLY A C 1
ATOM 1513 O O . GLY A 1 188 ? -30.733 3.647 12.241 1.00 54.81 188 GLY A O 1
ATOM 1514 N N . LEU A 1 189 ? -28.796 2.561 12.562 1.00 52.56 189 LEU A N 1
ATOM 1515 C CA . LEU A 1 189 ? -29.357 1.203 12.514 1.00 52.56 189 LEU A CA 1
ATOM 1516 C C . LEU A 1 189 ? -30.126 0.824 13.791 1.00 52.56 189 LEU A C 1
ATOM 1518 O O . LEU A 1 189 ? -30.878 -0.146 13.792 1.00 52.56 189 LEU A O 1
ATOM 1522 N N . ASN A 1 190 ? -30.001 1.618 14.857 1.00 50.66 190 ASN A N 1
ATOM 1523 C CA . ASN A 1 190 ? -30.698 1.401 16.126 1.00 50.66 190 ASN A CA 1
ATOM 1524 C C . ASN A 1 190 ? -32.203 1.736 16.083 1.00 50.66 190 ASN A C 1
ATOM 1526 O O . ASN A 1 190 ? -32.902 1.496 17.063 1.00 50.66 190 ASN A O 1
ATOM 1530 N N . ASN A 1 191 ? -32.717 2.258 14.960 1.00 46.12 191 ASN A N 1
ATOM 1531 C CA . ASN A 1 191 ? -34.133 2.617 14.801 1.00 46.12 191 ASN A CA 1
ATOM 1532 C C . ASN A 1 191 ? -34.965 1.591 14.010 1.00 46.12 191 ASN A C 1
ATOM 1534 O O . ASN A 1 191 ? -36.118 1.866 13.688 1.00 46.12 191 ASN A O 1
ATOM 1538 N N . ALA A 1 192 ? -34.415 0.416 13.697 1.00 43.72 192 ALA A N 1
ATOM 1539 C CA . ALA A 1 192 ? -35.166 -0.681 13.089 1.00 43.72 192 ALA A CA 1
ATOM 1540 C C . ALA A 1 192 ? -35.676 -1.656 14.169 1.00 43.72 192 ALA A C 1
ATOM 1542 O O . ALA A 1 192 ? -35.239 -2.803 14.235 1.00 43.72 192 ALA A O 1
ATOM 1543 N N . THR A 1 193 ? -36.560 -1.176 15.048 1.00 40.84 193 THR A N 1
ATOM 1544 C CA . THR A 1 193 ? -37.441 -2.035 15.866 1.00 40.84 193 THR A CA 1
ATOM 1545 C C . THR A 1 193 ? -38.672 -2.435 15.075 1.00 40.84 193 THR A C 1
ATOM 1547 O O . THR A 1 193 ? -39.278 -1.512 14.481 1.00 40.84 193 THR A O 1
#

Organism: NCBI:txid129364